Protein AF-0000000086676726 (afdb_homodimer)

Nearest PDB structures (foldseek):
  1sjy-assembly1_A-2  TM=7.421E-01  e=8.473E-11  Deinococcus radiodurans
  3dku-assembly8_H  TM=7.934E-01  e=2.318E-09  Escherichia coli APEC O1
  3fk9-assembly1_B  TM=7.247E-01  e=4.939E-08  Halalkalibacterium halodurans
  5cfj-assembly1_A  TM=7.459E-01  e=1.428E-07  Plasmodium falciparum 3D7
  1ktg-assembly2_B  TM=7.046E-01  e=8.139E-08  Caenorhabditis elegans

Secondary structure (DSSP, 8-state):
-------HHHHHHHS-EEEEEEEEEEE-TT-PEEEEEESS-SS--B-SEEEPPTT--HHHHHHHHHHHHHS------SEEEEEEEPPPTTS---EEEEEEEEEE--HHHHHHH----TTTEEEEEEE-HHHHHHHS-HHHHHHHHHHHHHHHHT--EEEETTB--TT--/-------HHHHHHHS-EEEEEEEEEEE-TT-PEEEEEESS-SS--B-SEEEPPTT--HHHHHHHHHHHHHS------SEEEEEEEPPPTTS---EEEEEEEEEE--HHHHHHH----TTTEEEEEEE-HHHHHHHS-HHHHHHHHHHHHHHHHT--EEEETTB--TT--

InterPro domains:
  IPR000086 NUDIX hydrolase domain [PF00293] (21-132)
  IPR000086 NUDIX hydrolase domain [PS51462] (17-149)
  IPR015797 NUDIX hydrolase-like domain superfamily [SSF55811] (16-151)
  IPR020084 NUDIX hydrolase, conserved site [PS00893] (50-71)

Foldseek 3Di:
DPPDPPDPVVVVVPDDDEWEKEEEWEAAPVGFTKWFAWPVDHQAIAGQIDTDDPPDDRQRRHQVSCCQAWVDGFDFDDWAEWEWEDADPVGHHIYIYTYTYRYYDHPVRSVVRTDGDVNTTPDMDGHDLVCRVRHHPPLRSLVVVSSSVCVVPVHHYYYYSSHHDPPPD/DPPDPPDPVVVVVPDDDEWEKEEEWEAAPVGFTKWFAWPVDHQAIAGQIDTDDPPDDRQRRHQVSCCQAWVDGFDFDDWAEWEWEDADPVGHHIYIYTYTYRYYDHPVRSVVRTDGDVNTTPDMDGHDLVCRVRHHPPLRSLQVVSSSVCVVPVHHYYYYSSHHDPPPD

Solvent-accessible surface area (backbone atoms only — not comparable to full-atom values): 17764 Å² total; per-residue (Å²): 128,76,87,71,76,58,56,66,71,59,44,60,68,68,46,48,57,29,35,46,29,12,19,36,48,34,23,26,92,88,65,23,35,44,32,30,29,43,53,89,43,92,75,46,43,38,60,50,45,45,68,37,57,78,76,52,50,55,69,57,33,22,36,49,33,37,32,63,49,32,50,40,89,60,71,54,56,59,62,17,29,39,33,35,34,65,51,43,95,87,66,46,59,28,34,38,36,38,32,22,34,51,45,78,49,42,70,68,52,43,72,72,55,52,41,62,42,66,87,54,30,73,48,71,46,71,40,45,81,90,47,33,76,78,37,30,55,71,48,54,36,36,38,54,51,42,30,54,50,14,66,74,71,61,32,52,37,63,26,55,55,36,32,60,65,85,72,60,119,130,78,88,72,75,58,55,67,71,59,44,61,68,67,47,47,56,28,36,45,29,10,18,37,48,34,24,27,92,88,66,23,37,43,32,31,30,42,53,90,42,90,74,47,44,40,60,51,45,45,70,39,56,79,76,52,50,55,70,56,32,21,34,50,33,36,30,64,49,34,52,41,90,61,69,50,55,59,62,17,29,39,34,36,35,64,50,43,95,87,66,47,58,28,33,39,36,38,32,23,35,52,46,80,49,42,70,69,52,44,72,74,52,52,42,61,43,65,87,53,29,74,48,72,47,71,41,46,81,90,46,32,76,78,37,28,54,72,48,53,37,37,40,51,50,41,30,54,51,13,68,75,71,62,32,53,36,62,26,56,54,36,32,61,69,81,72,62,116

Radius of gyration: 20.93 Å; Cα contacts (8 Å, |Δi|>4): 758; chains: 2; bounding box: 46×63×49 Å

Sequence (338 aa):
MSSGQLPPDQYYASLPKSINGAGVILHDPAGRVLLVKPAYRNDTWEIPGGALDNGEYPWDAACREAKEELGITLNPGRLLAVDWVPPQPDGRPALSNYVFDGGELSEEQARTQLLLPPAELTGWRFAAPDEWSQLLLPHMVRRVQACINALATGGTAYLHHGRPPTDLHMSSGQLPPDQYYASLPKSINGAGVILHDPAGRVLLVKPAYRNDTWEIPGGALDNGEYPWDAACREAKEELGITLNPGRLLAVDWVPPQPDGRPALSNYVFDGGELSEEQARTQLLLPPAELTGWRFAAPDEWSQLLLPHMVRRVQACINALATGGTAYLHHGRPPTDLH

Structure (mmCIF, N/CA/C/O backbone):
data_AF-0000000086676726-model_v1
#
loop_
_entity.id
_entity.type
_entity.pdbx_description
1 polymer 'NUDIX hydrolase'
#
loop_
_atom_site.group_PDB
_atom_site.id
_atom_site.type_symbol
_atom_site.label_atom_id
_atom_site.label_alt_id
_atom_site.label_comp_id
_atom_site.label_asym_id
_atom_site.label_entity_id
_atom_site.label_seq_id
_atom_site.pdbx_PDB_ins_code
_atom_site.Cartn_x
_atom_site.Cartn_y
_atom_site.Cartn_z
_atom_site.occupancy
_atom_site.B_iso_or_equiv
_atom_site.auth_seq_id
_atom_site.auth_comp_id
_atom_site.auth_asym_id
_atom_site.auth_atom_id
_atom_site.pdbx_PDB_model_num
ATOM 1 N N . MET A 1 1 ? -20.281 -31.906 -7.598 1 28.7 1 MET A N 1
ATOM 2 C CA . MET A 1 1 ? -20.797 -30.547 -7.422 1 28.7 1 MET A CA 1
ATOM 3 C C . MET A 1 1 ? -19.828 -29.516 -7.969 1 28.7 1 MET A C 1
ATOM 5 O O . MET A 1 1 ? -18.625 -29.594 -7.699 1 28.7 1 MET A O 1
ATOM 9 N N . SER A 1 2 ? -19.938 -29 -9.125 1 35.62 2 SER A N 1
ATOM 10 C CA . SER A 1 2 ? -19.094 -28.188 -9.992 1 35.62 2 SER A CA 1
ATOM 11 C C . SER A 1 2 ? -18.516 -27 -9.227 1 35.62 2 SER A C 1
ATOM 13 O O . SER A 1 2 ? -19.234 -26.297 -8.516 1 35.62 2 SER A O 1
ATOM 15 N N . SER A 1 3 ? -17.422 -26.969 -8.469 1 43.88 3 SER A N 1
ATOM 16 C CA . SER A 1 3 ? -16.828 -25.891 -7.672 1 43.88 3 SER A CA 1
ATOM 17 C C . SER A 1 3 ? -17.172 -24.516 -8.258 1 43.88 3 SER A C 1
ATOM 19 O O . SER A 1 3 ? -16.562 -24.094 -9.242 1 43.88 3 SER A O 1
ATOM 21 N N . GLY A 1 4 ? -18.406 -24.125 -8.453 1 51.88 4 GLY A N 1
ATOM 22 C CA . GLY A 1 4 ? -19.125 -23.078 -9.172 1 51.88 4 GLY A CA 1
ATOM 23 C C . GLY A 1 4 ? -18.531 -21.703 -8.953 1 51.88 4 GLY A C 1
ATOM 24 O O . GLY A 1 4 ? -18.594 -21.156 -7.848 1 51.88 4 GLY A O 1
ATOM 25 N N . GLN A 1 5 ? -17.484 -21.359 -9.766 1 65.88 5 GLN A N 1
ATOM 26 C CA . GLN A 1 5 ? -16.891 -20.016 -9.766 1 65.88 5 GLN A CA 1
ATOM 27 C C . GLN A 1 5 ? -17.969 -18.938 -9.812 1 65.88 5 GLN A C 1
ATOM 29 O O . GLN A 1 5 ? -18.891 -19 -10.641 1 65.88 5 GLN A O 1
ATOM 34 N N . LEU A 1 6 ? -18.172 -18.266 -8.734 1 75.62 6 LEU A N 1
ATOM 35 C CA . LEU A 1 6 ? -19.078 -17.125 -8.695 1 75.62 6 LEU A CA 1
ATOM 36 C C . LEU A 1 6 ? -18.828 -16.203 -9.891 1 75.62 6 LEU A C 1
ATOM 38 O O . LEU A 1 6 ? -17.688 -16.078 -10.359 1 75.62 6 LEU A O 1
ATOM 42 N N . PRO A 1 7 ? -20 -15.789 -10.414 1 80.06 7 PRO A N 1
ATOM 43 C CA . PRO A 1 7 ? -19.781 -14.688 -11.359 1 80.06 7 PRO A CA 1
ATOM 44 C C . PRO A 1 7 ? -18.875 -13.602 -10.789 1 80.06 7 PRO A C 1
ATOM 46 O O . PRO A 1 7 ? -18.844 -13.383 -9.578 1 80.06 7 PRO A O 1
ATOM 49 N N . PRO A 1 8 ? -18.094 -12.969 -11.625 1 78.06 8 PRO A N 1
ATOM 50 C CA . PRO A 1 8 ? -17.094 -12 -11.172 1 78.06 8 PRO A CA 1
ATOM 51 C C . PRO A 1 8 ? -17.672 -10.961 -10.211 1 78.06 8 PRO A C 1
ATOM 53 O O . PRO A 1 8 ? -17.047 -10.641 -9.195 1 78.06 8 PRO A O 1
ATOM 56 N N . ASP A 1 9 ? -18.797 -10.422 -10.516 1 79 9 ASP A N 1
ATOM 57 C CA . ASP A 1 9 ? -19.406 -9.398 -9.672 1 79 9 ASP A CA 1
ATOM 58 C C . ASP A 1 9 ? -19.688 -9.938 -8.273 1 79 9 ASP A C 1
ATOM 60 O O . ASP A 1 9 ? -19.453 -9.25 -7.273 1 79 9 ASP A O 1
ATOM 64 N N . GLN A 1 10 ? -20.188 -11.219 -8.188 1 82.38 10 GLN A N 1
ATOM 65 C CA . GLN A 1 10 ? -20.469 -11.836 -6.895 1 82.38 10 GLN A CA 1
ATOM 66 C C . GLN A 1 10 ? -19.172 -12.188 -6.164 1 82.38 10 GLN A C 1
ATOM 68 O O . GLN A 1 10 ? -19.109 -12.078 -4.938 1 82.38 10 GLN A O 1
ATOM 73 N N . TYR A 1 11 ? -18.25 -12.617 -6.922 1 85.31 11 TYR A N 1
ATOM 74 C CA . TYR A 1 11 ? -16.953 -12.945 -6.328 1 85.31 11 TYR A CA 1
ATOM 75 C C . TYR A 1 11 ? -16.344 -11.719 -5.668 1 85.31 11 TYR A C 1
ATOM 77 O O . TYR A 1 11 ? -16.031 -11.742 -4.477 1 85.31 11 TYR A O 1
ATOM 85 N N . TYR A 1 12 ? -16.266 -10.586 -6.367 1 86.31 12 TYR A N 1
ATOM 86 C CA . TYR A 1 12 ? -15.641 -9.375 -5.84 1 86.31 12 TYR A CA 1
ATOM 87 C C . TYR A 1 12 ? -16.453 -8.812 -4.676 1 86.31 12 TYR A C 1
ATOM 89 O O . TYR A 1 12 ? -15.883 -8.242 -3.74 1 86.31 12 TYR A O 1
ATOM 97 N N . ALA A 1 13 ? -17.734 -8.977 -4.734 1 84.88 13 ALA A N 1
ATOM 98 C CA . ALA A 1 13 ? -18.594 -8.516 -3.645 1 84.88 13 ALA A CA 1
ATOM 99 C C . ALA A 1 13 ? -18.312 -9.289 -2.359 1 84.88 13 ALA A C 1
ATOM 101 O O . ALA A 1 13 ? -18.484 -8.766 -1.259 1 84.88 13 ALA A O 1
ATOM 102 N N . SER A 1 14 ? -17.859 -10.508 -2.539 1 90.12 14 SER A N 1
ATOM 103 C CA . SER A 1 14 ? -17.656 -11.383 -1.389 1 90.12 14 SER A CA 1
ATOM 104 C C . SER A 1 14 ? -16.312 -11.141 -0.735 1 90.12 14 SER A C 1
ATOM 106 O O . SER A 1 14 ? -16.062 -11.594 0.385 1 90.12 14 SER A O 1
ATOM 108 N N . LEU A 1 15 ? -15.438 -10.477 -1.389 1 93.31 15 LEU A N 1
ATOM 109 C CA . LEU A 1 15 ? -14.078 -10.297 -0.894 1 93.31 15 LEU A CA 1
ATOM 110 C C . LEU A 1 15 ? -14.039 -9.242 0.212 1 93.31 15 LEU A C 1
ATOM 112 O O . LEU A 1 15 ? -14.758 -8.242 0.149 1 93.31 15 LEU A O 1
ATOM 116 N N . PRO A 1 16 ? -13.148 -9.5 1.181 1 93.62 16 PRO A N 1
ATOM 117 C CA . PRO A 1 16 ? -12.969 -8.461 2.199 1 93.62 16 PRO A CA 1
ATOM 118 C C . PRO A 1 16 ? -12.516 -7.125 1.61 1 93.62 16 PRO A C 1
ATOM 120 O O . PRO A 1 16 ? -11.758 -7.102 0.638 1 93.62 16 PRO A O 1
ATOM 123 N N . LYS A 1 17 ? -13.062 -6.082 2.258 1 94 17 LYS A N 1
ATOM 124 C CA . LYS A 1 17 ? -12.703 -4.742 1.809 1 94 17 LYS A CA 1
ATOM 125 C C . LYS A 1 17 ? -12.016 -3.953 2.92 1 94 17 LYS A C 1
ATOM 127 O O . LYS A 1 17 ? -12.188 -4.262 4.102 1 94 17 LYS A O 1
ATOM 132 N N . SER A 1 18 ? -11.219 -3.01 2.52 1 96.12 18 SER A N 1
ATOM 133 C CA . SER A 1 18 ? -10.531 -2.141 3.473 1 96.12 18 SER A CA 1
ATOM 134 C C . SER A 1 18 ? -10.766 -0.67 3.146 1 96.12 18 SER A C 1
ATOM 136 O O . SER A 1 18 ? -11.18 -0.334 2.035 1 96.12 18 SER A O 1
ATOM 138 N N . ILE A 1 19 ? -10.586 0.125 4.16 1 96.44 19 ILE A N 1
ATOM 139 C CA . ILE A 1 19 ? -10.555 1.573 3.988 1 96.44 19 ILE A CA 1
ATOM 140 C C . ILE A 1 19 ? -9.117 2.045 3.814 1 96.44 19 ILE A C 1
ATOM 142 O O . ILE A 1 19 ? -8.188 1.449 4.371 1 96.44 19 ILE A O 1
ATOM 146 N N . ASN A 1 20 ? -8.953 3.094 3.086 1 97.69 20 ASN A N 1
ATOM 147 C CA . ASN A 1 20 ? -7.605 3.58 2.83 1 97.69 20 ASN A CA 1
ATOM 148 C C . ASN A 1 20 ? -7.469 5.062 3.164 1 97.69 20 ASN A C 1
ATOM 150 O O . ASN A 1 20 ? -8.398 5.84 2.941 1 97.69 20 ASN A O 1
ATOM 154 N N . GLY A 1 21 ? -6.371 5.402 3.73 1 97.94 21 GLY A N 1
ATOM 155 C CA . GLY A 1 21 ? -5.965 6.781 3.953 1 97.94 21 GLY A CA 1
ATOM 156 C C . GLY A 1 21 ? -4.617 7.113 3.346 1 97.94 21 GLY A C 1
ATOM 157 O O . GLY A 1 21 ? -3.846 6.215 3.004 1 97.94 21 GLY A O 1
ATOM 158 N N . ALA A 1 22 ? -4.375 8.336 3.207 1 98.69 22 ALA A N 1
ATOM 159 C CA . ALA A 1 22 ? -3.098 8.812 2.684 1 98.69 22 ALA A CA 1
ATOM 160 C C . ALA A 1 22 ? -2.676 10.117 3.365 1 98.69 22 ALA A C 1
ATOM 162 O O . ALA A 1 22 ? -3.523 10.898 3.793 1 98.69 22 ALA A O 1
ATOM 163 N N . GLY A 1 23 ? -1.421 10.281 3.463 1 98.69 23 GLY A N 1
ATOM 164 C CA . GLY A 1 23 ? -0.855 11.484 4.055 1 98.69 23 GLY A CA 1
ATOM 165 C C . GLY A 1 23 ? 0.561 11.766 3.588 1 98.69 23 GLY A C 1
ATOM 166 O O . GLY A 1 23 ? 1.06 11.117 2.668 1 98.69 23 GLY A O 1
ATOM 167 N N . VAL A 1 24 ? 1.181 12.797 4.211 1 98.81 24 VAL A N 1
ATOM 168 C CA . VAL A 1 24 ? 2.521 13.219 3.816 1 98.81 24 VAL A CA 1
ATOM 169 C C . VAL A 1 24 ? 3.365 13.492 5.059 1 98.81 24 VAL A C 1
ATOM 171 O O . VAL A 1 24 ? 2.838 13.906 6.094 1 98.81 24 VAL A O 1
ATOM 174 N N . ILE A 1 25 ? 4.609 13.242 4.922 1 98.88 25 ILE A N 1
ATOM 175 C CA . ILE A 1 25 ? 5.598 13.75 5.863 1 98.88 25 ILE A CA 1
ATOM 176 C C . ILE A 1 25 ? 6.191 15.055 5.336 1 98.88 25 ILE A C 1
ATOM 178 O O . ILE A 1 25 ? 6.797 15.078 4.258 1 98.88 25 ILE A O 1
ATOM 182 N N . LEU A 1 26 ? 5.961 16.109 6.004 1 98.81 26 LEU A N 1
ATOM 183 C CA . LEU A 1 26 ? 6.699 17.359 5.828 1 98.81 26 LEU A CA 1
ATOM 184 C C . LEU A 1 26 ? 7.703 17.562 6.957 1 98.81 26 LEU A C 1
ATOM 186 O O . LEU A 1 26 ? 7.367 17.375 8.133 1 98.81 26 LEU A O 1
ATOM 190 N N . HIS A 1 27 ? 8.852 17.828 6.625 1 98.56 27 HIS A N 1
ATOM 191 C CA . HIS A 1 27 ? 9.867 18 7.652 1 98.56 27 HIS A CA 1
ATOM 192 C C . HIS A 1 27 ? 10.617 19.312 7.465 1 98.56 27 HIS A C 1
ATOM 194 O O . HIS A 1 27 ? 10.688 19.844 6.352 1 98.56 27 HIS A O 1
ATOM 200 N N . ASP A 1 28 ? 11.094 19.891 8.516 1 98.44 28 ASP A N 1
ATOM 201 C CA . ASP A 1 28 ? 11.906 21.094 8.391 1 98.44 28 ASP A CA 1
ATOM 202 C C . ASP A 1 28 ? 13.383 20.75 8.258 1 98.44 28 ASP A C 1
ATOM 204 O O . ASP A 1 28 ? 13.766 19.578 8.312 1 98.44 28 ASP A O 1
ATOM 208 N N . PRO A 1 29 ? 14.25 21.75 8.047 1 97.31 29 PRO A N 1
ATOM 209 C CA . PRO A 1 29 ? 15.672 21.469 7.816 1 97.31 29 PRO A CA 1
ATOM 210 C C . PRO A 1 29 ? 16.344 20.781 9.008 1 97.31 29 PRO A C 1
ATOM 212 O O . PRO A 1 29 ? 17.359 20.109 8.844 1 97.31 29 PRO A O 1
ATOM 215 N N . ALA A 1 30 ? 15.773 20.906 10.203 1 97.12 30 ALA A N 1
ATOM 216 C CA . ALA A 1 30 ? 16.328 20.281 11.398 1 97.12 30 ALA A CA 1
ATOM 217 C C . ALA A 1 30 ? 15.844 18.828 11.531 1 97.12 30 ALA A C 1
ATOM 219 O O . ALA A 1 30 ? 16.25 18.125 12.453 1 97.12 30 ALA A O 1
ATOM 220 N N . GLY A 1 31 ? 14.945 18.391 10.648 1 97 31 GLY A N 1
ATOM 221 C CA . GLY A 1 31 ? 14.453 17.031 10.664 1 97 31 GLY A CA 1
ATOM 222 C C . GLY A 1 31 ? 13.18 16.859 11.469 1 97 31 GLY A C 1
ATOM 223 O O . GLY A 1 31 ? 12.68 15.734 11.617 1 97 31 GLY A O 1
ATOM 224 N N . ARG A 1 32 ? 12.68 17.953 12.039 1 98.69 32 ARG A N 1
ATOM 225 C CA . ARG A 1 32 ? 11.422 17.859 12.766 1 98.69 32 ARG A CA 1
ATOM 226 C C . ARG A 1 32 ? 10.25 17.641 11.805 1 98.69 32 ARG A C 1
ATOM 228 O O . ARG A 1 32 ? 10.258 18.172 10.688 1 98.69 32 ARG A O 1
ATOM 235 N N . VAL A 1 33 ? 9.219 16.891 12.234 1 98.88 33 VAL A N 1
ATOM 236 C CA . VAL A 1 33 ? 8.094 16.516 11.391 1 98.88 33 VAL A CA 1
ATOM 237 C C . VAL A 1 33 ? 6.895 17.406 11.695 1 98.88 33 VAL A C 1
ATOM 239 O O . VAL A 1 33 ? 6.578 17.656 12.859 1 98.88 33 VAL A O 1
ATOM 242 N N . LEU A 1 34 ? 6.246 17.875 10.648 1 98.88 34 LEU A N 1
ATOM 243 C CA . LEU A 1 34 ? 5.043 18.688 10.82 1 98.88 34 LEU A CA 1
ATOM 244 C C . LEU A 1 34 ? 3.867 17.812 11.258 1 98.88 34 LEU A C 1
ATOM 246 O O . LEU A 1 34 ? 3.521 16.844 10.578 1 98.88 34 LEU A O 1
ATOM 250 N N . LEU A 1 35 ? 3.303 18.125 12.375 1 98.69 35 LEU A N 1
ATOM 251 C CA . LEU A 1 35 ? 2.088 17.5 12.883 1 98.69 35 LEU A CA 1
ATOM 252 C C . LEU A 1 35 ? 0.939 18.5 12.938 1 98.69 35 LEU A C 1
ATOM 254 O O . LEU A 1 35 ? 1.168 19.703 13.047 1 98.69 35 LEU A O 1
ATOM 258 N N . VAL A 1 36 ? -0.259 18 12.812 1 98.25 36 VAL A N 1
ATOM 259 C CA . VAL A 1 36 ? -1.461 18.828 12.898 1 98.25 36 VAL A CA 1
ATOM 260 C C . VAL A 1 36 ? -2.357 18.328 14.023 1 98.25 36 VAL A C 1
ATOM 262 O O . VAL A 1 36 ? -2.301 17.141 14.398 1 98.25 36 VAL A O 1
ATOM 265 N N . LYS A 1 37 ? -3.135 19.219 14.547 1 96.44 37 LYS A N 1
ATOM 266 C CA . LYS A 1 37 ? -4.035 18.906 15.648 1 96.44 37 LYS A 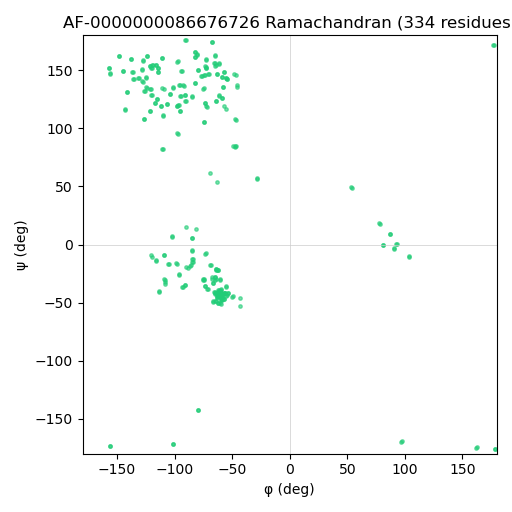CA 1
ATOM 267 C C . LYS A 1 37 ? -5.492 18.938 15.195 1 96.44 37 LYS A C 1
ATOM 269 O O . LYS A 1 37 ? -6.039 20 14.914 1 96.44 37 LYS A O 1
ATOM 274 N N . PRO A 1 38 ? -6.137 17.75 15.156 1 93.19 38 PRO A N 1
ATOM 275 C CA . PRO A 1 38 ? -7.547 17.734 14.758 1 93.19 38 PRO A CA 1
ATOM 276 C C . PRO A 1 38 ? -8.438 18.5 15.727 1 93.19 38 PRO A C 1
ATOM 278 O O . PRO A 1 38 ? -8.211 18.484 16.938 1 93.19 38 PRO A O 1
ATOM 281 N N . ALA A 1 39 ? -9.484 19.125 15.266 1 88.88 39 ALA A N 1
ATOM 282 C CA . ALA A 1 39 ? -10.414 19.922 16.078 1 88.88 39 ALA A CA 1
ATOM 283 C C . ALA A 1 39 ? -11.32 19.016 16.906 1 88.88 39 ALA A C 1
ATOM 285 O O . ALA A 1 39 ? -11.797 19.422 17.969 1 88.88 39 ALA A O 1
ATOM 286 N N . TYR A 1 40 ? -11.602 17.812 16.391 1 79.69 40 TYR A N 1
ATOM 287 C CA . TYR A 1 40 ? -12.57 16.938 17.031 1 79.69 40 TYR A CA 1
ATOM 288 C C . TYR A 1 40 ? -11.914 16.078 18.109 1 79.69 40 TYR A C 1
ATOM 290 O O . TYR A 1 40 ? -12.602 15.43 18.891 1 79.69 40 TYR A O 1
ATOM 298 N N . ARG A 1 41 ? -10.641 15.93 18.109 1 71.5 41 ARG A N 1
ATOM 299 C CA . ARG A 1 41 ? -9.898 15.164 19.094 1 71.5 41 ARG A CA 1
ATOM 300 C C . ARG A 1 41 ? -8.883 16.047 19.828 1 71.5 41 ARG A C 1
ATOM 302 O O . ARG A 1 41 ? -8.258 16.906 19.203 1 71.5 41 ARG A O 1
ATOM 309 N N . ASN A 1 42 ? -8.914 16 21.062 1 67.69 42 ASN A N 1
ATOM 310 C CA . ASN A 1 42 ? -8.031 16.922 21.781 1 67.69 42 ASN A CA 1
ATOM 311 C C . ASN A 1 42 ? -6.793 16.203 22.312 1 67.69 42 ASN A C 1
ATOM 313 O O . ASN A 1 42 ? -5.906 16.844 22.891 1 67.69 42 ASN A O 1
ATOM 317 N N . ASP A 1 43 ? -6.66 15 21.938 1 79.69 43 ASP A N 1
ATOM 318 C CA . ASP A 1 43 ? -5.625 14.32 22.719 1 79.69 43 ASP A CA 1
ATOM 319 C C . ASP A 1 43 ? -4.5 13.828 21.812 1 79.69 43 ASP A C 1
ATOM 321 O O . ASP A 1 43 ? -3.434 13.438 22.297 1 79.69 43 ASP A O 1
ATOM 325 N N . THR A 1 44 ? -4.762 13.891 20.5 1 90.25 44 THR A N 1
ATOM 326 C CA . THR A 1 44 ? -3.713 13.281 19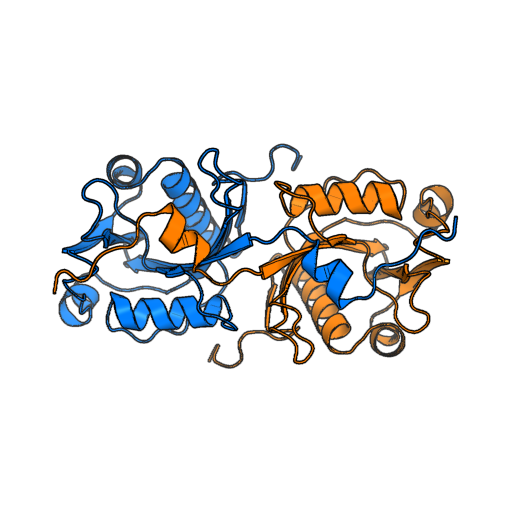.688 1 90.25 44 THR A CA 1
ATOM 327 C C . THR A 1 44 ? -3.479 14.094 18.406 1 90.25 44 THR A C 1
ATOM 329 O O . THR A 1 44 ? -4.426 14.586 17.797 1 90.25 44 THR A O 1
ATOM 332 N N . TRP A 1 45 ? -2.219 14.375 18.141 1 97.5 45 TRP A N 1
ATOM 333 C CA . TRP A 1 45 ? -1.787 14.969 16.875 1 97.5 45 TRP A CA 1
ATOM 334 C C . TRP A 1 45 ? -1.634 13.906 15.797 1 97.5 45 TRP A C 1
ATOM 336 O O . TRP A 1 45 ? -1.669 12.711 16.094 1 97.5 45 TRP A O 1
ATOM 346 N N . GLU A 1 46 ? -1.534 14.352 14.57 1 97.69 46 GLU A N 1
ATOM 347 C CA . GLU A 1 46 ? -1.381 13.461 13.43 1 97.69 46 GLU A CA 1
ATOM 348 C C . GLU A 1 46 ? -0.546 14.102 12.328 1 97.69 46 GLU A C 1
ATOM 350 O O . GLU A 1 46 ? -0.305 15.312 12.352 1 97.69 46 GLU A O 1
ATOM 355 N N . ILE A 1 47 ? -0.07 13.266 11.461 1 98.56 47 ILE A N 1
ATOM 356 C CA . ILE A 1 47 ? 0.472 13.852 10.234 1 98.56 47 ILE A CA 1
ATOM 357 C C . ILE A 1 47 ? -0.669 14.328 9.344 1 98.56 47 ILE A C 1
ATOM 359 O O . ILE A 1 47 ? -1.797 13.844 9.445 1 98.56 47 ILE A O 1
ATOM 363 N N . PRO A 1 48 ? -0.391 15.359 8.477 1 98.44 48 PRO A N 1
ATOM 364 C CA . PRO A 1 48 ? -1.436 15.75 7.531 1 98.44 48 PRO A CA 1
ATOM 365 C C . PRO A 1 48 ? -1.874 14.594 6.629 1 98.44 48 PRO A C 1
ATOM 367 O O . PRO A 1 48 ? -1.033 13.867 6.098 1 98.44 48 PRO A O 1
ATOM 370 N N . GLY A 1 49 ? -3.084 14.391 6.418 1 98.19 49 GLY A N 1
ATOM 371 C CA . GLY A 1 49 ? -3.641 13.328 5.598 1 98.19 49 GLY A CA 1
ATOM 372 C C . GLY A 1 49 ? -5.109 13.07 5.871 1 98.19 49 GLY A C 1
ATOM 373 O O . GLY A 1 49 ? -5.746 13.805 6.629 1 98.19 49 GLY A O 1
ATOM 374 N N . GLY A 1 50 ? -5.684 12.047 5.25 1 97.31 50 GLY A N 1
ATOM 375 C CA . GLY A 1 50 ? -7.09 11.719 5.422 1 97.31 50 GLY A CA 1
ATOM 376 C C . GLY A 1 50 ? -7.527 10.531 4.586 1 97.31 50 GLY A C 1
ATOM 377 O O . GLY A 1 50 ? -6.703 9.891 3.924 1 97.31 50 GLY A O 1
ATOM 378 N N . ALA A 1 51 ? -8.781 10.258 4.656 1 97.12 51 ALA A N 1
ATOM 379 C CA . ALA A 1 51 ? -9.367 9.133 3.93 1 97.12 51 ALA A CA 1
ATOM 380 C C . ALA A 1 51 ? -9.445 9.43 2.436 1 97.12 51 ALA A C 1
ATOM 382 O O . ALA A 1 51 ? -9.555 10.586 2.029 1 97.12 51 ALA A O 1
ATOM 383 N N . LEU A 1 52 ? -9.398 8.359 1.624 1 97.38 52 LEU A N 1
ATOM 384 C CA . LEU A 1 52 ? -9.547 8.516 0.181 1 97.38 52 LEU A CA 1
ATOM 385 C C . LEU A 1 52 ? -10.992 8.805 -0.193 1 97.38 52 LEU A C 1
ATOM 387 O O . LEU A 1 52 ? -11.914 8.25 0.41 1 97.38 52 LEU A O 1
ATOM 391 N N . ASP A 1 53 ? -11.195 9.617 -1.231 1 95.25 53 ASP A N 1
ATOM 392 C CA . ASP A 1 53 ? -12.492 9.719 -1.899 1 95.25 53 ASP A CA 1
ATOM 393 C C . ASP A 1 53 ? -12.688 8.562 -2.885 1 95.25 53 ASP A C 1
ATOM 395 O O . ASP A 1 53 ? -11.734 7.871 -3.236 1 95.25 53 ASP A O 1
ATOM 399 N N . ASN A 1 54 ? -13.883 8.367 -3.27 1 91 54 ASN A N 1
ATOM 400 C CA . ASN A 1 54 ? -14.172 7.289 -4.207 1 91 54 ASN A CA 1
ATOM 401 C C . ASN A 1 54 ? -13.398 7.453 -5.508 1 91 54 ASN A C 1
ATOM 403 O O . ASN A 1 54 ? -13.43 8.516 -6.125 1 91 54 ASN A O 1
ATOM 407 N N . GLY A 1 55 ? -12.672 6.422 -5.895 1 90.62 55 GLY A N 1
ATOM 408 C CA . GLY A 1 55 ? -11.961 6.406 -7.16 1 90.62 55 GLY A CA 1
ATOM 409 C C . GLY A 1 55 ? -10.633 7.141 -7.102 1 90.62 55 GLY A C 1
ATOM 410 O O . GLY A 1 55 ? -9.914 7.223 -8.102 1 90.62 55 GLY A O 1
ATOM 411 N N . GLU A 1 56 ? -10.344 7.648 -6.035 1 94.94 56 GLU A N 1
ATOM 412 C CA . GLU A 1 56 ? -9.125 8.422 -5.84 1 94.94 56 GLU A CA 1
ATOM 413 C C . GLU A 1 56 ? -7.93 7.508 -5.57 1 94.94 56 GLU A C 1
ATOM 415 O O . GLU A 1 56 ? -8.055 6.516 -4.848 1 94.94 56 GLU A O 1
ATOM 420 N N . TYR A 1 57 ? -6.781 7.848 -6.18 1 97.25 57 TYR A N 1
ATOM 421 C CA . TYR A 1 57 ? -5.539 7.184 -5.797 1 97.25 57 TYR A CA 1
ATOM 422 C C . TYR A 1 57 ? -4.973 7.777 -4.512 1 97.25 57 TYR A C 1
ATOM 424 O O . TYR A 1 57 ? -5.191 8.953 -4.219 1 97.25 57 TYR A O 1
ATOM 432 N N . PRO A 1 58 ? -4.254 6.961 -3.73 1 98.06 58 PRO A N 1
ATOM 433 C CA . PRO A 1 58 ? -3.678 7.477 -2.488 1 98.06 58 PRO A CA 1
ATOM 434 C C . PRO A 1 58 ? -2.83 8.727 -2.707 1 98.06 58 PRO A C 1
ATOM 436 O O . PRO A 1 58 ? -2.91 9.68 -1.924 1 98.06 58 PRO A O 1
ATOM 439 N N . TRP A 1 59 ? -2.062 8.758 -3.719 1 98.19 59 TRP A N 1
ATOM 440 C CA . TRP A 1 59 ? -1.214 9.906 -4.02 1 98.19 59 TRP A CA 1
ATOM 441 C C . TRP A 1 59 ? -2.053 11.156 -4.238 1 98.19 59 TRP A C 1
ATOM 443 O O . TRP A 1 59 ? -1.745 12.219 -3.693 1 98.19 59 TRP A O 1
ATOM 453 N N . ASP A 1 60 ? -3.133 11.031 -5.008 1 97.25 60 ASP A N 1
ATOM 454 C CA . ASP A 1 60 ? -4.047 12.148 -5.242 1 97.25 60 ASP A CA 1
ATOM 455 C C . ASP A 1 60 ? -4.695 12.609 -3.939 1 97.25 60 ASP A C 1
ATOM 457 O O . ASP A 1 60 ? -4.887 13.812 -3.729 1 97.25 60 ASP A O 1
ATOM 461 N N . ALA A 1 61 ? -5.062 11.648 -3.154 1 97.75 61 ALA A N 1
ATOM 462 C CA . ALA A 1 61 ? -5.656 11.984 -1.86 1 97.75 61 ALA A CA 1
ATOM 463 C C . ALA A 1 61 ? -4.68 12.773 -0.997 1 97.75 61 ALA A C 1
ATOM 465 O O . ALA A 1 61 ? -5.07 13.75 -0.343 1 97.75 61 ALA A O 1
ATOM 466 N N . ALA A 1 62 ? -3.41 12.344 -0.967 1 98.25 62 ALA A N 1
ATOM 467 C CA . ALA A 1 62 ? -2.396 13.07 -0.208 1 98.25 62 ALA A CA 1
ATOM 468 C C . ALA A 1 62 ? -2.289 14.516 -0.679 1 98.25 62 ALA A C 1
ATOM 470 O O . ALA A 1 62 ? -2.197 15.438 0.137 1 98.25 62 ALA A O 1
ATOM 471 N N . CYS A 1 63 ? -2.312 14.695 -1.998 1 97.81 63 CYS A N 1
ATOM 472 C CA . CYS A 1 63 ? -2.279 16.031 -2.574 1 97.81 63 CYS A CA 1
ATOM 473 C C . CYS A 1 63 ? -3.502 16.844 -2.152 1 97.81 63 CYS A C 1
ATOM 475 O O . CYS A 1 63 ? -3.373 17.984 -1.713 1 97.81 63 CYS A O 1
ATOM 477 N N . ARG A 1 64 ? -4.629 16.25 -2.33 1 97.88 64 ARG A N 1
ATOM 478 C CA . ARG A 1 64 ? -5.883 16.922 -2.002 1 97.88 64 ARG A CA 1
ATOM 479 C C . ARG A 1 64 ? -5.93 17.297 -0.525 1 97.88 64 ARG A C 1
ATOM 481 O O . ARG A 1 64 ? -6.27 18.438 -0.182 1 97.88 64 ARG A O 1
ATOM 488 N N . GLU A 1 65 ? -5.586 16.391 0.341 1 98 65 GLU A N 1
ATOM 489 C CA . GLU A 1 65 ? -5.621 16.625 1.781 1 98 65 GLU A CA 1
ATOM 490 C C . GLU A 1 65 ? -4.648 17.734 2.182 1 98 65 GLU A C 1
ATOM 492 O O . GLU A 1 65 ? -4.934 18.516 3.082 1 98 65 GLU A O 1
ATOM 497 N N . ALA A 1 66 ? -3.441 17.719 1.611 1 97.88 66 ALA A N 1
ATOM 498 C CA . ALA A 1 66 ? -2.492 18.797 1.888 1 97.88 66 ALA A CA 1
ATOM 499 C C . ALA A 1 66 ? -3.08 20.156 1.521 1 97.88 66 ALA A C 1
ATOM 501 O O . ALA A 1 66 ? -2.922 21.125 2.264 1 97.88 66 ALA A O 1
ATOM 502 N N . LYS A 1 67 ? -3.746 20.203 0.392 1 98.06 67 LYS A N 1
ATOM 503 C CA . LYS A 1 67 ? -4.383 21.438 -0.04 1 98.06 67 LYS A CA 1
ATOM 504 C C . LYS A 1 67 ? -5.523 21.828 0.896 1 98.06 67 LYS A C 1
ATOM 506 O O . LYS A 1 67 ? -5.621 22.984 1.32 1 98.06 67 LYS A O 1
ATOM 511 N N . GLU A 1 68 ? -6.379 20.922 1.201 1 97.75 68 GLU A N 1
ATOM 512 C CA . GLU A 1 68 ? -7.547 21.172 2.039 1 97.75 68 GLU A CA 1
ATOM 513 C C . GLU A 1 68 ? -7.137 21.531 3.463 1 97.75 68 GLU A C 1
ATOM 515 O O . GLU A 1 68 ? -7.711 22.438 4.07 1 97.75 68 GLU A O 1
ATOM 520 N N . GLU A 1 69 ? -6.133 20.828 3.992 1 97.69 69 GLU A N 1
ATOM 521 C CA . GLU A 1 69 ? -5.805 20.953 5.41 1 97.69 69 GLU A CA 1
ATOM 522 C C . GLU A 1 69 ? -4.766 22.047 5.641 1 97.69 69 GLU A C 1
ATOM 524 O O . GLU A 1 69 ? -4.766 22.703 6.684 1 97.69 69 GLU A O 1
ATOM 529 N N . LEU A 1 70 ? -3.822 22.219 4.711 1 98.19 70 LEU A N 1
ATOM 530 C CA . LEU A 1 70 ? -2.674 23.094 4.949 1 98.19 70 LEU A CA 1
ATOM 531 C C . LEU A 1 70 ? -2.674 24.266 3.979 1 98.19 70 LEU A C 1
ATOM 533 O O . LEU A 1 70 ? -1.889 25.203 4.137 1 98.19 70 LEU A O 1
ATOM 537 N N . GLY A 1 71 ? -3.486 24.203 2.918 1 98 71 GLY A N 1
ATOM 538 C CA . GLY A 1 71 ? -3.555 25.281 1.95 1 98 71 GLY A CA 1
ATOM 539 C C . GLY A 1 71 ? -2.385 25.297 0.983 1 98 71 GLY A C 1
ATOM 540 O O . GLY A 1 71 ? -2.082 26.312 0.377 1 98 71 GLY A O 1
ATOM 541 N N . ILE A 1 72 ? -1.697 24.188 0.871 1 96.94 72 ILE A N 1
ATOM 542 C CA . ILE A 1 72 ? -0.534 24.188 -0.009 1 96.94 72 ILE A CA 1
ATOM 543 C C . ILE A 1 72 ? -0.718 23.141 -1.104 1 96.94 72 ILE A C 1
ATOM 545 O O . ILE A 1 72 ? -1.404 22.141 -0.901 1 96.94 72 ILE A O 1
ATOM 549 N N . THR A 1 73 ? -0.094 23.406 -2.213 1 96.25 73 THR A N 1
ATOM 550 C CA . THR A 1 73 ? -0.027 22.469 -3.32 1 96.25 73 THR A CA 1
ATOM 551 C C . THR A 1 73 ? 1.294 21.703 -3.299 1 96.25 73 THR A C 1
ATOM 553 O O . THR A 1 73 ? 2.367 22.297 -3.352 1 96.25 73 THR A O 1
ATOM 556 N N . LEU A 1 74 ? 1.192 20.391 -3.176 1 93.94 74 LEU A N 1
ATOM 557 C CA . LEU A 1 74 ? 2.369 19.531 -3.133 1 93.94 74 LEU A CA 1
ATOM 558 C C . LEU A 1 74 ? 2.42 18.609 -4.352 1 93.94 74 LEU A C 1
ATOM 560 O O . LEU A 1 74 ? 1.389 18.328 -4.965 1 93.94 74 LEU A O 1
ATOM 564 N N . ASN A 1 75 ? 3.588 18.312 -4.738 1 94.5 75 ASN A N 1
ATOM 565 C CA . ASN A 1 75 ? 3.9 17.156 -5.555 1 94.5 75 ASN A CA 1
ATOM 566 C C . ASN A 1 75 ? 4.68 16.109 -4.766 1 94.5 75 ASN A C 1
ATOM 568 O O . ASN A 1 75 ? 5.91 16.062 -4.832 1 94.5 75 ASN A O 1
ATOM 572 N N . PRO A 1 76 ? 3.951 15.297 -3.994 1 96.69 76 PRO A N 1
ATOM 573 C CA . PRO A 1 76 ? 4.656 14.375 -3.104 1 96.69 76 PRO A CA 1
ATOM 574 C C . PRO A 1 76 ? 5.641 13.477 -3.848 1 96.69 76 PRO A C 1
ATOM 576 O O . PRO A 1 76 ? 5.383 13.078 -4.984 1 96.69 76 PRO A O 1
ATOM 579 N N . GLY A 1 77 ? 6.754 13.211 -3.225 1 96.38 77 GLY A N 1
ATOM 580 C CA . GLY A 1 77 ? 7.75 12.289 -3.748 1 96.38 77 GLY A CA 1
ATOM 581 C C . GLY A 1 77 ? 7.398 10.836 -3.506 1 96.38 77 GLY A C 1
ATOM 582 O O . GLY A 1 77 ? 6.238 10.438 -3.648 1 96.38 77 GLY A O 1
ATOM 583 N N . ARG A 1 78 ? 8.328 10.086 -3.234 1 95.88 78 ARG A N 1
ATOM 584 C CA . ARG A 1 78 ? 8.211 8.633 -3.145 1 95.88 78 ARG A CA 1
ATOM 585 C C . ARG A 1 78 ? 7.301 8.234 -1.986 1 95.88 78 ARG A C 1
ATOM 587 O O . ARG A 1 78 ? 7.133 8.992 -1.03 1 95.88 78 ARG A O 1
ATOM 594 N N . LEU A 1 79 ? 6.719 7.078 -2.055 1 98.44 79 LEU A N 1
ATOM 595 C CA . LEU A 1 79 ? 6.043 6.422 -0.941 1 98.44 79 LEU A CA 1
ATOM 596 C C . LEU A 1 79 ? 7.035 6.086 0.171 1 98.44 79 LEU A C 1
ATOM 598 O O . LEU A 1 79 ? 8.039 5.418 -0.068 1 98.44 79 LEU A O 1
ATOM 602 N N . LEU A 1 80 ? 6.773 6.57 1.354 1 98.69 80 LEU A N 1
ATOM 603 C CA . LEU A 1 80 ? 7.676 6.332 2.473 1 98.69 80 LEU A CA 1
ATOM 604 C C . LEU A 1 80 ? 7.246 5.102 3.268 1 98.69 80 LEU A C 1
ATOM 606 O O . LEU A 1 80 ? 8.094 4.348 3.756 1 98.69 80 LEU A O 1
ATOM 610 N N . ALA A 1 81 ? 5.949 4.926 3.381 1 98.81 81 ALA A N 1
ATOM 611 C CA . ALA A 1 81 ? 5.453 3.793 4.16 1 98.81 81 ALA A CA 1
ATOM 612 C C . ALA A 1 81 ? 4.039 3.408 3.723 1 98.81 81 ALA A C 1
ATOM 614 O O . ALA A 1 81 ? 3.264 4.262 3.285 1 98.81 81 ALA A O 1
ATOM 615 N N . VAL A 1 82 ? 3.736 2.211 3.793 1 98.88 82 VAL A N 1
ATOM 616 C CA . VAL A 1 82 ? 2.377 1.686 3.855 1 98.88 82 VAL A CA 1
ATOM 617 C C . VAL A 1 82 ? 2.166 0.95 5.176 1 98.88 82 VAL A C 1
ATOM 619 O O . VAL A 1 82 ? 2.916 0.027 5.508 1 98.88 82 VAL A O 1
ATOM 622 N N . ASP A 1 83 ? 1.207 1.374 5.941 1 98.62 83 ASP A N 1
ATOM 623 C CA . ASP A 1 83 ? 0.94 0.815 7.266 1 98.62 83 ASP A CA 1
ATOM 624 C C . ASP A 1 83 ? -0.483 0.269 7.352 1 98.62 83 ASP A C 1
ATOM 626 O O . ASP A 1 83 ? -1.452 1.02 7.215 1 98.62 83 ASP A O 1
ATOM 630 N N . TRP A 1 84 ? -0.583 -1.017 7.52 1 97.94 84 TRP A N 1
ATOM 631 C CA . TRP A 1 84 ? -1.873 -1.688 7.637 1 97.94 84 TRP A CA 1
ATOM 632 C C . TRP A 1 84 ? -2.311 -1.773 9.094 1 97.94 84 TRP A C 1
ATOM 634 O O . TRP A 1 84 ? -1.536 -2.193 9.961 1 97.94 84 TRP A O 1
ATOM 644 N N . VAL A 1 85 ? -3.479 -1.36 9.352 1 95.5 85 VAL A N 1
ATOM 645 C CA . VAL A 1 85 ? -4.129 -1.478 10.648 1 95.5 85 VAL A CA 1
ATOM 646 C C . VAL A 1 85 ? -5.215 -2.549 10.594 1 95.5 85 VAL A C 1
ATOM 648 O O . VAL A 1 85 ? -6.102 -2.496 9.734 1 95.5 85 VAL A O 1
ATOM 651 N N . PRO A 1 86 ? -5.121 -3.535 11.398 1 92.12 86 PRO A N 1
ATOM 652 C CA . PRO A 1 86 ? -6.105 -4.617 11.359 1 92.12 86 PRO A CA 1
ATOM 653 C C . PRO A 1 86 ? -7.508 -4.16 11.742 1 92.12 86 PRO A C 1
ATOM 655 O O . PRO A 1 86 ? -7.672 -3.07 12.305 1 92.12 86 PRO A O 1
ATOM 658 N N . PRO A 1 87 ? -8.492 -5.055 11.344 1 91.38 87 PRO A N 1
ATOM 659 C CA . PRO A 1 87 ? -9.844 -4.719 11.812 1 91.38 87 PRO A CA 1
ATOM 660 C C . PRO A 1 87 ? -9.914 -4.535 13.328 1 91.38 87 PRO A C 1
ATOM 662 O O . PRO A 1 87 ? -9.172 -5.191 14.07 1 91.38 87 PRO A O 1
ATOM 665 N N . GLN A 1 88 ? -10.695 -3.607 13.703 1 87.31 88 GLN A N 1
ATOM 666 C CA . GLN A 1 88 ? -10.836 -3.287 15.117 1 87.31 88 GLN A CA 1
ATOM 667 C C . GLN A 1 88 ? -12.07 -3.967 15.711 1 87.31 88 GLN A C 1
ATOM 669 O O . GLN A 1 88 ? -13.008 -4.297 14.992 1 87.31 88 GLN A O 1
ATOM 674 N N . PRO A 1 89 ? -12.07 -4.129 17.016 1 85.25 89 PRO A N 1
ATOM 675 C CA . PRO A 1 89 ? -13.18 -4.816 17.672 1 85.25 89 PRO A CA 1
ATOM 676 C C . PRO A 1 89 ? -14.508 -4.074 17.531 1 85.25 89 PRO A C 1
ATOM 678 O O . PRO A 1 89 ? -15.578 -4.691 17.609 1 85.25 89 PRO A O 1
ATOM 681 N N . ASP A 1 90 ? -14.438 -2.842 17.266 1 81.62 90 ASP A N 1
ATOM 682 C CA . ASP A 1 90 ? -15.664 -2.049 17.188 1 81.62 90 ASP A CA 1
ATOM 683 C C . ASP A 1 90 ? -16.297 -2.133 15.805 1 81.62 90 ASP A C 1
ATOM 685 O O . ASP A 1 90 ? -17.25 -1.418 15.508 1 81.62 90 ASP A O 1
ATOM 689 N N . GLY A 1 91 ? -15.734 -2.961 14.953 1 80.56 91 GLY A N 1
ATOM 690 C CA . GLY A 1 91 ? -16.344 -3.213 13.656 1 80.56 91 GLY A CA 1
ATOM 691 C C . GLY A 1 91 ? -15.648 -2.49 12.523 1 80.56 91 GLY A C 1
ATOM 692 O O . GLY A 1 91 ? -15.945 -2.732 11.352 1 80.56 91 GLY A O 1
ATOM 693 N N . ARG A 1 92 ? -14.766 -1.619 12.836 1 85.56 92 ARG A N 1
ATOM 694 C CA . ARG A 1 92 ? -14.008 -0.959 11.781 1 85.56 92 ARG A CA 1
ATOM 695 C C . ARG A 1 92 ? -13.195 -1.97 10.977 1 85.56 92 ARG A C 1
ATOM 697 O O . ARG A 1 92 ? -12.484 -2.797 11.547 1 85.56 92 ARG A O 1
ATOM 704 N N . PRO A 1 93 ? -13.398 -1.891 9.594 1 91 93 PRO A N 1
ATOM 705 C CA . PRO A 1 93 ? -12.578 -2.801 8.781 1 91 93 PRO A CA 1
ATOM 706 C C . PRO A 1 93 ? -11.094 -2.449 8.82 1 91 93 PRO A C 1
ATOM 708 O O . PRO A 1 93 ? -10.703 -1.465 9.453 1 91 93 PRO A O 1
ATOM 711 N N . ALA A 1 94 ? -10.297 -3.287 8.211 1 94.94 94 ALA A N 1
ATOM 712 C CA . ALA A 1 94 ? -8.875 -2.984 8.078 1 94.94 94 ALA A CA 1
ATOM 713 C C . ALA A 1 94 ? -8.664 -1.654 7.359 1 94.94 94 ALA A C 1
ATOM 715 O O . ALA A 1 94 ? -9.484 -1.244 6.539 1 94.94 94 ALA A O 1
ATOM 716 N N . LEU A 1 95 ? -7.594 -1.03 7.77 1 96.25 95 LEU A N 1
ATOM 717 C CA . LEU A 1 95 ? -7.215 0.248 7.176 1 96.25 95 LEU A CA 1
ATOM 718 C C . LEU A 1 95 ? -5.789 0.196 6.641 1 96.25 95 LEU A C 1
ATOM 720 O O . LEU A 1 95 ? -4.902 -0.378 7.277 1 96.25 95 LEU A O 1
ATOM 724 N N . SER A 1 96 ? -5.598 0.702 5.488 1 97.75 96 SER A N 1
ATOM 725 C CA . SER A 1 96 ? -4.234 0.939 5.023 1 97.75 96 SER A CA 1
ATOM 726 C C . SER A 1 96 ? -3.93 2.432 4.941 1 97.75 96 SER A C 1
ATOM 728 O O . SER A 1 96 ? -4.758 3.213 4.469 1 97.75 96 SER A O 1
ATOM 730 N N . ASN A 1 97 ? -2.771 2.814 5.441 1 98.5 97 ASN A N 1
ATOM 731 C CA . ASN A 1 97 ? -2.297 4.191 5.375 1 98.5 97 ASN A CA 1
ATOM 732 C C . ASN A 1 97 ? -1.091 4.324 4.449 1 98.5 97 ASN A C 1
ATOM 734 O O . ASN A 1 97 ? -0.059 3.691 4.676 1 98.5 97 ASN A O 1
ATOM 738 N N . TYR A 1 98 ? -1.21 5.094 3.424 1 98.88 98 TYR A N 1
ATOM 739 C CA . TYR A 1 98 ? -0.12 5.438 2.518 1 98.88 98 TYR A CA 1
ATOM 740 C C . TYR A 1 98 ? 0.501 6.777 2.895 1 98.88 98 TYR A C 1
ATOM 742 O O . TYR A 1 98 ? -0.182 7.805 2.908 1 98.88 98 TYR A O 1
ATOM 750 N N . VAL A 1 99 ? 1.768 6.785 3.211 1 98.94 99 VAL A N 1
ATOM 751 C CA . VAL A 1 99 ? 2.436 8.023 3.607 1 98.94 99 VAL A CA 1
ATOM 752 C C . VAL A 1 99 ? 3.506 8.383 2.58 1 98.94 99 VAL A C 1
ATOM 754 O O . VAL A 1 99 ? 4.41 7.59 2.312 1 98.94 99 VAL A O 1
ATOM 757 N N . PHE A 1 100 ? 3.439 9.57 2.037 1 98.81 100 PHE A N 1
ATOM 758 C CA . PHE A 1 100 ? 4.352 10 0.984 1 98.81 100 PHE A CA 1
ATOM 759 C C . PHE A 1 100 ? 5.301 11.086 1.495 1 98.81 100 PHE A C 1
ATOM 761 O O . PHE A 1 100 ? 5.035 11.711 2.523 1 98.81 100 PHE A O 1
ATOM 768 N N . ASP A 1 101 ? 6.379 11.25 0.783 1 98.62 101 ASP A N 1
ATOM 769 C CA . ASP A 1 101 ? 7.344 12.32 1.043 1 98.62 101 ASP A CA 1
ATOM 770 C C . ASP A 1 101 ? 6.805 13.672 0.578 1 98.62 101 ASP A C 1
ATOM 772 O O . ASP A 1 101 ? 6.766 13.945 -0.622 1 98.62 101 ASP A O 1
ATOM 776 N N . GLY A 1 102 ? 6.41 14.477 1.518 1 98.38 102 GLY A N 1
ATOM 777 C CA . GLY A 1 102 ? 5.879 15.797 1.204 1 98.38 102 GLY A CA 1
ATOM 778 C C . GLY A 1 102 ? 6.957 16.844 1.024 1 98.38 102 GLY A C 1
ATOM 779 O O . GLY A 1 102 ? 6.668 17.984 0.645 1 98.38 102 GLY A O 1
ATOM 780 N N . GLY A 1 103 ? 8.148 16.484 1.413 1 97.94 103 GLY A N 1
ATOM 781 C CA . GLY A 1 10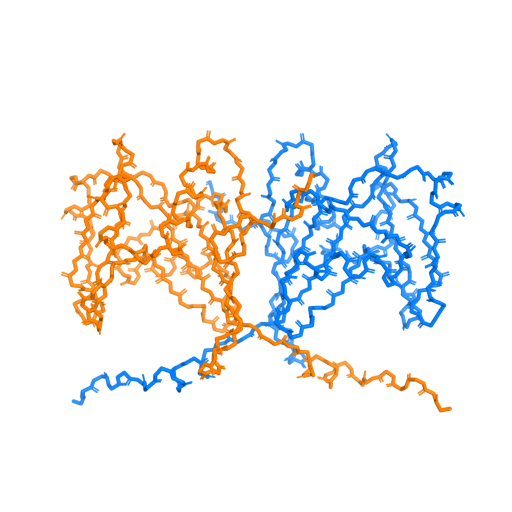3 ? 9.273 17.375 1.195 1 97.94 103 GLY A CA 1
ATOM 782 C C . GLY A 1 103 ? 9.609 18.219 2.41 1 97.94 103 GLY A C 1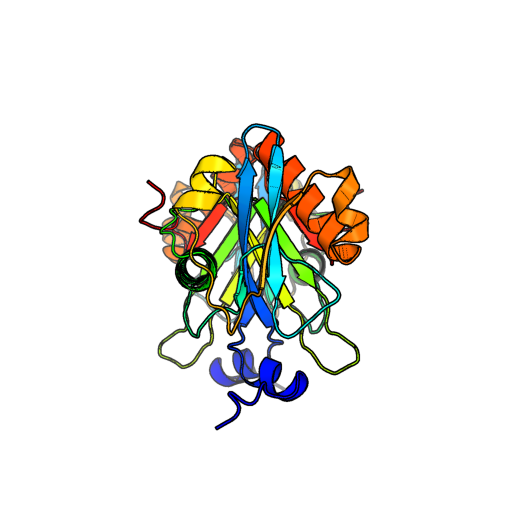
ATOM 783 O O . GLY A 1 103 ? 9.148 17.938 3.518 1 97.94 103 GLY A O 1
ATOM 784 N N . GLU A 1 104 ? 10.492 19.203 2.176 1 97.88 104 GLU A N 1
ATOM 785 C CA . GLU A 1 104 ? 11 20.094 3.227 1 97.88 104 GLU A CA 1
ATOM 786 C C . GLU A 1 104 ? 10.211 21.391 3.287 1 97.88 104 GLU A C 1
ATOM 788 O O . GLU A 1 104 ? 9.883 21.969 2.25 1 97.88 104 GLU A O 1
ATOM 793 N N . LEU A 1 105 ? 9.891 21.844 4.445 1 98.12 105 LEU A N 1
ATOM 794 C CA . LEU A 1 105 ? 9.188 23.078 4.758 1 98.12 105 LEU A CA 1
ATOM 795 C C . LEU A 1 105 ? 9.742 23.703 6.035 1 98.12 105 LEU A C 1
ATOM 797 O O . LEU A 1 105 ? 9.641 23.125 7.113 1 98.12 105 LEU A O 1
ATOM 801 N N . SER A 1 106 ? 10.328 24.906 5.91 1 98 106 SER A N 1
ATOM 802 C CA . SER A 1 106 ? 10.844 25.562 7.109 1 98 106 SER A CA 1
ATOM 803 C C . SER A 1 106 ? 9.711 26.094 7.977 1 98 106 SER A C 1
ATOM 805 O O . SER A 1 106 ? 8.594 26.297 7.496 1 98 106 SER A O 1
ATOM 807 N N . GLU A 1 107 ? 10.055 26.297 9.227 1 97.38 107 GLU A N 1
ATOM 808 C CA . GLU A 1 107 ? 9.055 26.875 10.125 1 97.38 107 GLU A CA 1
ATOM 809 C C . GLU A 1 107 ? 8.594 28.234 9.633 1 97.38 107 GLU A C 1
ATOM 811 O O . GLU A 1 107 ? 7.414 28.578 9.75 1 97.38 107 GLU A O 1
ATOM 816 N N . GLU A 1 108 ? 9.5 29.031 9.109 1 97.69 108 GLU A N 1
ATOM 817 C CA . GLU A 1 108 ? 9.172 30.344 8.562 1 97.69 108 GLU A CA 1
ATOM 818 C C . GLU A 1 108 ? 8.211 30.219 7.383 1 97.69 108 GLU A C 1
ATOM 820 O O . GLU A 1 108 ? 7.223 30.953 7.301 1 97.69 108 GLU A O 1
ATOM 825 N N . GLN A 1 109 ? 8.461 29.297 6.535 1 98.06 109 GLN A N 1
ATOM 826 C CA . GLN A 1 109 ? 7.57 29.047 5.41 1 98.06 109 GLN A CA 1
ATOM 827 C C . GLN A 1 109 ? 6.191 28.594 5.891 1 98.06 109 GLN A C 1
ATOM 829 O O . GLN A 1 109 ? 5.172 29.047 5.363 1 98.06 109 GLN A O 1
ATOM 834 N N . ALA A 1 110 ? 6.242 27.703 6.816 1 98.19 110 ALA A N 1
ATOM 835 C CA . ALA A 1 110 ? 4.973 27.203 7.352 1 98.19 110 ALA A CA 1
ATOM 836 C C 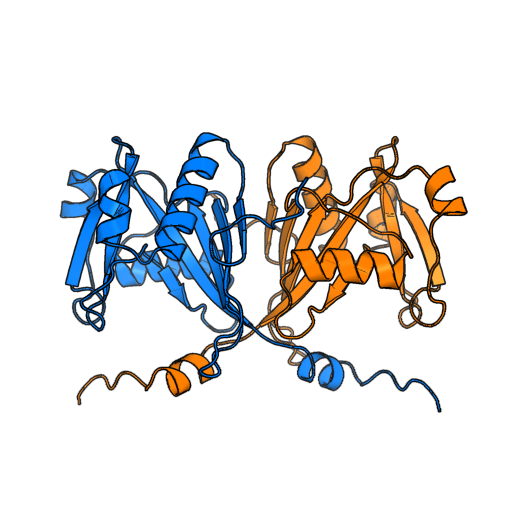. ALA A 1 110 ? 4.137 28.359 7.906 1 98.19 110 ALA A C 1
ATOM 838 O O . ALA A 1 110 ? 2.939 28.453 7.629 1 98.19 110 ALA A O 1
ATOM 839 N N . ARG A 1 111 ? 4.695 29.234 8.68 1 97.44 111 ARG A N 1
ATOM 840 C CA . ARG A 1 111 ? 3.998 30.344 9.312 1 97.44 111 ARG A CA 1
ATOM 841 C C . ARG A 1 111 ? 3.381 31.266 8.258 1 97.44 111 ARG A C 1
ATOM 843 O O . ARG A 1 111 ? 2.309 31.844 8.477 1 97.44 111 ARG A O 1
ATOM 850 N N . THR A 1 112 ? 3.986 31.328 7.141 1 97.12 112 THR A N 1
ATOM 851 C CA . THR A 1 112 ? 3.549 32.281 6.121 1 97.12 112 THR A CA 1
ATOM 852 C C . THR A 1 112 ? 2.617 31.609 5.117 1 97.12 112 THR A C 1
ATOM 854 O O . THR A 1 112 ? 1.757 32.25 4.527 1 97.12 112 THR A O 1
ATOM 857 N N . GLN A 1 113 ? 2.754 30.297 4.977 1 97 113 GLN A N 1
ATOM 858 C CA . GLN A 1 113 ? 2.098 29.641 3.846 1 97 113 GLN A CA 1
ATOM 859 C C . GLN A 1 113 ? 0.908 28.812 4.309 1 97 113 GLN A C 1
ATOM 861 O O . GLN A 1 113 ? -0.054 28.625 3.561 1 97 113 GLN A O 1
ATOM 866 N N . LEU A 1 114 ? 1.017 28.25 5.457 1 98 114 LEU A N 1
ATOM 867 C CA . LEU A 1 114 ? -0.009 27.281 5.852 1 98 114 LEU A CA 1
ATOM 868 C C . LEU A 1 114 ? -1.3 28 6.238 1 98 114 LEU A C 1
ATOM 870 O O . LEU A 1 114 ? -1.268 29 6.949 1 98 114 LEU A O 1
ATOM 874 N N . LEU A 1 115 ? -2.404 27.531 5.766 1 97 115 LEU A N 1
ATOM 875 C CA . LEU A 1 115 ? -3.76 27.969 6.082 1 97 115 LEU A CA 1
ATOM 876 C C . LEU A 1 115 ? -4.625 26.797 6.52 1 97 115 LEU A C 1
ATOM 878 O O . LEU A 1 115 ? -5.035 25.969 5.688 1 97 115 LEU A O 1
ATOM 882 N N . LEU A 1 116 ? -4.91 26.766 7.754 1 96.25 116 LEU A N 1
ATOM 883 C CA . LEU A 1 116 ? -5.668 25.641 8.305 1 96.25 116 LEU A CA 1
ATOM 884 C C . LEU A 1 116 ? -7.16 25.953 8.305 1 96.25 116 LEU A C 1
ATOM 886 O O . LEU A 1 116 ? -7.574 27.047 8.688 1 96.25 116 LEU A O 1
ATOM 890 N N . PRO A 1 117 ? -7.957 25.062 7.945 1 94.81 117 PRO A N 1
ATOM 891 C CA . PRO A 1 117 ? -9.398 25.203 8.188 1 94.81 117 PRO A CA 1
ATOM 892 C C . PRO A 1 117 ? -9.766 25.031 9.656 1 94.81 117 PRO A C 1
ATOM 894 O O . PRO A 1 117 ? -9.633 23.922 10.203 1 94.81 117 PRO A O 1
ATOM 897 N N . PRO A 1 118 ? -10.305 25.953 10.258 1 90.12 118 PRO A N 1
ATOM 898 C CA . PRO A 1 118 ? -10.508 25.906 11.711 1 90.12 118 PRO A CA 1
ATOM 899 C C . PRO A 1 118 ? -11.477 24.797 12.125 1 90.12 118 PRO A C 1
ATOM 901 O O . PRO A 1 118 ? -11.398 24.297 13.25 1 90.12 118 PRO A O 1
ATOM 904 N N . ALA A 1 119 ? -12.398 24.484 11.273 1 89.88 119 ALA A N 1
ATOM 905 C CA . ALA A 1 119 ? -13.383 23.438 11.602 1 89.88 119 ALA A CA 1
ATOM 906 C C . ALA A 1 119 ? -12.727 22.062 11.664 1 89.88 119 ALA A C 1
ATOM 908 O O . ALA A 1 119 ? -13.258 21.141 12.281 1 89.88 119 ALA A O 1
ATOM 909 N N . GLU A 1 120 ? -11.516 21.953 11.07 1 91.06 120 GLU A N 1
ATOM 910 C CA . GLU A 1 120 ? -10.891 20.641 10.945 1 91.06 120 GLU A CA 1
ATOM 911 C C . GLU A 1 120 ? -9.633 20.562 11.805 1 91.06 120 GLU A C 1
ATOM 913 O O . GLU A 1 120 ? -9.367 19.531 12.422 1 91.06 120 GLU A O 1
ATOM 918 N N . LEU A 1 121 ? -8.891 21.672 11.773 1 95.56 121 LEU A N 1
ATOM 919 C CA . LEU A 1 121 ? -7.605 21.672 12.469 1 95.56 121 LEU A CA 1
ATOM 920 C C . LEU A 1 121 ? -7.477 22.922 13.344 1 95.56 121 LEU A C 1
ATOM 922 O O . LEU A 1 121 ? -7.887 24.016 12.953 1 95.56 121 LEU A O 1
ATOM 926 N N . THR A 1 122 ? -6.832 22.688 14.516 1 94.56 122 THR A N 1
ATOM 927 C CA . THR A 1 122 ? -6.719 23.797 15.461 1 94.56 122 THR A CA 1
ATOM 928 C C . THR A 1 122 ? -5.277 24.297 15.531 1 94.56 122 THR A C 1
ATOM 930 O O . THR A 1 122 ? -5.004 25.328 16.156 1 94.56 122 THR A O 1
ATOM 933 N N . GLY A 1 123 ? -4.336 23.562 14.891 1 95.75 123 GLY A N 1
ATOM 934 C CA . GLY A 1 123 ? -2.953 24.016 14.914 1 95.75 123 GLY A CA 1
ATOM 935 C C . GLY A 1 123 ? -2.006 23.062 14.211 1 95.75 123 GLY A C 1
ATOM 936 O O . GLY A 1 123 ? -2.424 22 13.719 1 95.75 123 GLY A O 1
ATOM 937 N N . TRP A 1 124 ? -0.827 23.547 14.094 1 97.81 124 TRP A N 1
ATOM 938 C CA . TRP A 1 124 ? 0.286 22.734 13.609 1 97.81 124 TRP A CA 1
ATOM 939 C C . TRP A 1 124 ? 1.547 23 14.422 1 97.81 124 TRP A C 1
ATOM 941 O O . TRP A 1 124 ? 1.652 24.031 15.102 1 97.81 124 TRP A O 1
ATOM 951 N N . ARG A 1 125 ? 2.439 22.047 14.352 1 98.12 125 ARG A N 1
ATOM 952 C CA . ARG A 1 125 ? 3.77 22.234 14.914 1 98.12 125 ARG A CA 1
ATOM 953 C C . ARG A 1 125 ? 4.777 21.297 14.266 1 98.12 125 ARG A C 1
ATOM 955 O O . ARG A 1 125 ? 4.414 20.219 13.781 1 98.12 125 ARG A O 1
ATOM 962 N N . PHE A 1 126 ? 5.938 21.719 14.258 1 98.75 126 PHE A N 1
ATOM 963 C CA . PHE A 1 126 ? 7.043 20.812 13.984 1 9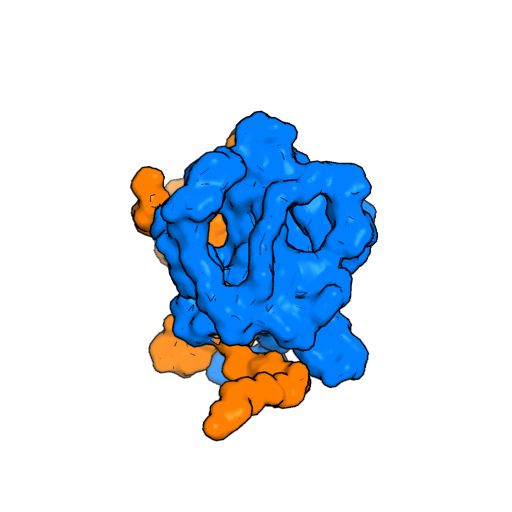8.75 126 PHE A CA 1
ATOM 964 C C . PHE A 1 126 ? 7.477 20.094 15.266 1 98.75 126 PHE A C 1
ATOM 966 O O . PHE A 1 126 ? 7.734 20.734 16.281 1 98.75 126 PHE A O 1
ATOM 973 N N . ALA A 1 127 ? 7.551 18.797 15.227 1 98.75 127 ALA A N 1
ATOM 974 C CA . ALA A 1 127 ? 7.887 18 16.406 1 98.75 127 ALA A CA 1
ATOM 975 C C . ALA A 1 127 ? 9.133 17.156 16.172 1 98.75 127 ALA A C 1
ATOM 977 O O . ALA A 1 127 ? 9.258 16.5 15.133 1 98.75 127 ALA A O 1
ATOM 978 N N . ALA A 1 128 ? 10.023 17.172 17.125 1 98.56 128 ALA A N 1
ATOM 979 C CA . ALA A 1 128 ? 11.219 16.328 17.109 1 98.56 128 ALA A CA 1
ATOM 980 C C . ALA A 1 128 ? 10.898 14.93 17.609 1 98.56 128 ALA A C 1
ATOM 982 O O . ALA A 1 128 ? 9.875 14.711 18.25 1 98.56 128 ALA A O 1
ATOM 983 N N . PRO A 1 129 ? 11.797 13.992 17.281 1 98 129 PRO A N 1
ATOM 984 C CA . PRO A 1 129 ? 11.516 12.602 17.625 1 98 129 PRO A CA 1
ATOM 985 C C . PRO A 1 129 ? 11.234 12.422 19.125 1 98 129 PRO A C 1
ATOM 987 O O . PRO A 1 129 ? 10.383 11.617 19.5 1 98 129 PRO A O 1
ATOM 990 N N . ASP A 1 130 ? 11.875 13.109 19.953 1 98.06 130 ASP A N 1
ATOM 991 C CA . ASP A 1 130 ? 11.711 12.93 21.391 1 98.06 130 ASP A CA 1
ATOM 992 C C . ASP A 1 130 ? 10.367 13.484 21.875 1 98.06 130 ASP A C 1
ATOM 994 O O . ASP A 1 130 ? 9.961 13.242 23.016 1 98.06 130 ASP A O 1
ATOM 998 N N . GLU A 1 131 ? 9.648 14.148 21.016 1 98.44 131 GLU A N 1
ATOM 999 C CA . GLU A 1 131 ? 8.352 14.711 21.375 1 98.44 131 GLU A CA 1
ATOM 1000 C C . GLU A 1 131 ? 7.215 13.797 20.906 1 98.44 131 GLU A C 1
ATOM 1002 O O . GLU A 1 131 ? 6.07 13.953 21.328 1 98.44 131 GLU A O 1
ATOM 1007 N N . TRP A 1 132 ? 7.488 12.891 20.031 1 98.31 132 TRP A N 1
ATOM 1008 C CA . TRP A 1 132 ? 6.441 12.156 19.344 1 98.31 132 TRP A CA 1
ATOM 1009 C C . TRP A 1 132 ? 5.609 11.336 20.328 1 98.31 132 TRP A C 1
ATOM 1011 O O . TRP A 1 132 ? 4.383 11.266 20.203 1 98.31 132 TRP A O 1
ATOM 1021 N N . SER A 1 133 ? 6.219 10.719 21.281 1 97.5 133 SER A N 1
ATOM 1022 C CA . SER A 1 133 ? 5.52 9.828 22.203 1 97.5 133 SER A CA 1
ATOM 1023 C C . SER A 1 133 ? 4.496 10.586 23.031 1 97.5 133 SER A C 1
ATOM 1025 O O . SER A 1 133 ? 3.549 9.992 23.562 1 97.5 133 SER A O 1
ATOM 1027 N N . GLN A 1 134 ? 4.645 11.898 23.172 1 97.12 134 GLN A N 1
ATOM 1028 C CA . GLN A 1 134 ? 3.705 12.719 23.906 1 97.12 134 GLN A CA 1
ATOM 1029 C C . GLN A 1 134 ? 2.58 13.227 23.016 1 97.12 134 GLN A C 1
ATOM 1031 O O . GLN A 1 134 ? 1.526 13.641 23.5 1 97.12 134 GLN A O 1
ATOM 1036 N N . LEU A 1 135 ? 2.822 13.211 21.766 1 97.56 135 LEU A N 1
ATO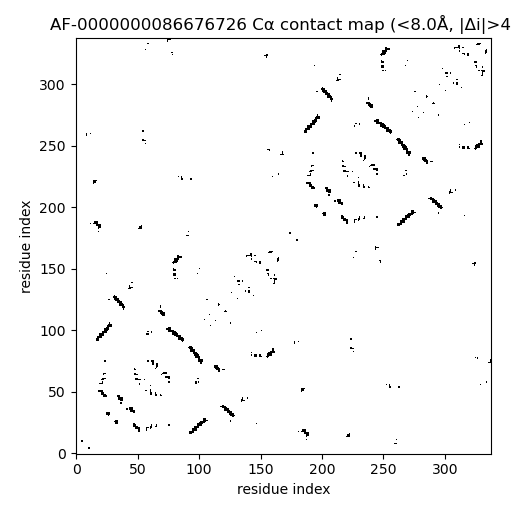M 1037 C CA . LEU A 1 135 ? 1.911 13.891 20.844 1 97.56 135 LEU A CA 1
ATOM 1038 C C . LEU A 1 135 ? 1.107 12.875 20.031 1 97.56 135 LEU A C 1
ATOM 1040 O O . LEU A 1 135 ? -0.003 13.172 19.578 1 97.56 135 LEU A O 1
ATOM 1044 N N . LEU A 1 136 ? 1.681 11.727 19.781 1 97.69 136 LEU A N 1
ATOM 1045 C CA . LEU A 1 136 ? 1.102 10.719 18.891 1 97.69 136 LEU A CA 1
ATOM 1046 C C . LEU A 1 136 ? 0.773 9.445 19.672 1 97.69 136 LEU A C 1
ATOM 1048 O O . LEU A 1 136 ? 1.388 9.156 20.703 1 97.69 136 LEU A O 1
ATOM 1052 N N . LEU A 1 137 ? -0.208 8.648 19.172 1 95.56 137 LEU A N 1
ATOM 1053 C CA . LEU A 1 137 ? -0.408 7.293 19.672 1 95.56 137 LEU A CA 1
ATOM 1054 C C . LEU A 1 137 ? 0.798 6.414 19.359 1 95.56 137 LEU A C 1
ATOM 1056 O O . LEU A 1 137 ? 1.494 6.641 18.375 1 95.56 137 LEU A O 1
ATOM 1060 N N . PRO A 1 138 ? 1.016 5.402 20.141 1 96.56 138 PRO A N 1
ATOM 1061 C CA . PRO A 1 138 ? 2.229 4.594 19.984 1 96.56 138 PRO A CA 1
ATOM 1062 C C . PRO A 1 138 ? 2.408 4.051 18.578 1 96.56 138 PRO A C 1
ATOM 1064 O O . PRO A 1 138 ? 3.516 4.09 18.031 1 96.56 138 PRO A O 1
ATOM 1067 N N . HIS A 1 139 ? 1.35 3.545 17.953 1 96 139 HIS A N 1
ATOM 1068 C CA . HIS A 1 139 ? 1.489 2.984 16.609 1 96 139 HIS A CA 1
ATOM 1069 C C . HIS A 1 139 ? 1.806 4.07 15.586 1 96 139 HIS A C 1
ATOM 1071 O O . HIS A 1 139 ? 2.461 3.809 14.578 1 96 139 HIS A O 1
ATOM 1077 N N . MET A 1 140 ? 1.347 5.277 15.828 1 97.75 140 MET A N 1
ATOM 1078 C CA . MET A 1 140 ? 1.643 6.398 14.938 1 97.75 140 MET A CA 1
ATOM 1079 C C . MET A 1 140 ? 3.094 6.844 15.094 1 97.75 140 MET A C 1
ATOM 1081 O O . MET A 1 140 ? 3.727 7.25 14.117 1 97.75 140 MET A O 1
ATOM 1085 N N . VAL A 1 141 ? 3.57 6.754 16.344 1 98.5 141 VAL A N 1
ATOM 1086 C CA . VAL A 1 141 ? 4.984 7.031 16.562 1 98.5 141 VAL A CA 1
ATOM 1087 C C . VAL A 1 141 ? 5.84 6.086 15.727 1 98.5 141 VAL A C 1
ATOM 1089 O O . VAL A 1 141 ? 6.754 6.52 15.023 1 98.5 141 VAL A O 1
ATOM 1092 N N . ARG A 1 142 ? 5.504 4.805 15.781 1 98.56 142 ARG A N 1
ATOM 1093 C CA . ARG A 1 142 ? 6.258 3.809 15.031 1 98.56 142 ARG A CA 1
ATOM 1094 C C . ARG A 1 142 ? 6.172 4.074 13.531 1 98.56 142 ARG A C 1
ATOM 1096 O O . ARG A 1 142 ? 7.16 3.93 12.812 1 98.56 142 ARG A O 1
ATOM 1103 N N . ARG A 1 143 ? 5.02 4.477 13.086 1 98.62 143 ARG A N 1
ATOM 1104 C CA . ARG A 1 143 ? 4.84 4.777 11.672 1 98.62 143 ARG A CA 1
ATOM 1105 C C . ARG A 1 143 ? 5.695 5.965 11.25 1 98.62 143 ARG A C 1
ATOM 1107 O O . ARG A 1 143 ? 6.367 5.922 10.219 1 98.62 143 ARG A O 1
ATOM 1114 N N . VAL A 1 144 ? 5.645 7.066 12.008 1 98.81 144 VAL A N 1
ATOM 1115 C CA . VAL A 1 144 ? 6.426 8.258 11.688 1 98.81 144 VAL A CA 1
ATOM 1116 C C . VAL A 1 144 ? 7.914 7.922 11.711 1 98.81 144 VAL A C 1
ATOM 1118 O O . VAL A 1 144 ? 8.672 8.344 10.836 1 98.81 144 VAL A O 1
ATOM 1121 N N . GLN A 1 145 ? 8.312 7.156 12.703 1 98.69 145 GLN A N 1
ATOM 1122 C CA . GLN A 1 145 ? 9.703 6.73 12.773 1 98.69 145 GLN A CA 1
ATOM 1123 C C . GLN A 1 145 ? 10.109 5.953 11.523 1 98.69 145 GLN A C 1
ATOM 1125 O O . GLN A 1 145 ? 11.195 6.16 10.984 1 98.69 145 GLN A O 1
ATOM 1130 N N . ALA A 1 146 ? 9.273 5.07 11.117 1 98.62 146 ALA A N 1
ATOM 1131 C CA . ALA A 1 146 ? 9.539 4.293 9.914 1 98.62 146 ALA A CA 1
ATOM 1132 C C . ALA A 1 146 ? 9.664 5.199 8.695 1 98.62 146 ALA A C 1
ATOM 1134 O O . ALA A 1 146 ? 10.508 4.969 7.82 1 98.62 146 ALA A O 1
ATOM 1135 N N . CYS A 1 147 ? 8.836 6.199 8.594 1 98.81 147 CYS A N 1
ATOM 1136 C CA . CYS A 1 147 ? 8.883 7.145 7.488 1 98.81 147 CYS A CA 1
ATOM 1137 C C . CYS A 1 147 ? 10.203 7.91 7.48 1 98.81 147 CYS A C 1
ATOM 1139 O O . CYS A 1 147 ? 10.812 8.094 6.43 1 98.81 147 CYS A O 1
ATOM 1141 N N . ILE A 1 148 ? 10.609 8.344 8.641 1 98.44 148 ILE A N 1
ATOM 1142 C CA . ILE A 1 148 ? 11.859 9.094 8.742 1 98.44 148 ILE A CA 1
ATOM 1143 C C . ILE A 1 148 ? 13.031 8.203 8.359 1 98.44 148 ILE A C 1
ATOM 1145 O O . ILE A 1 148 ? 13.961 8.641 7.672 1 98.44 148 ILE A O 1
ATOM 1149 N N . ASN A 1 149 ? 13.023 6.957 8.82 1 97.81 149 ASN A N 1
ATOM 1150 C CA . ASN A 1 149 ? 14.055 6.012 8.398 1 97.81 149 ASN A CA 1
ATOM 1151 C C . ASN A 1 149 ? 14.055 5.816 6.887 1 97.81 149 ASN A C 1
ATOM 1153 O O . ASN A 1 149 ? 15.117 5.742 6.27 1 97.81 149 ASN A O 1
ATOM 1157 N N . ALA A 1 150 ? 12.898 5.707 6.328 1 97.75 150 ALA A N 1
ATOM 1158 C CA . ALA A 1 150 ? 12.773 5.555 4.879 1 97.75 150 ALA A CA 1
ATOM 1159 C C . ALA A 1 150 ? 13.344 6.77 4.148 1 97.75 150 ALA A C 1
ATOM 1161 O O . ALA A 1 150 ? 13.984 6.629 3.104 1 97.75 150 ALA A O 1
ATOM 1162 N N . LEU A 1 151 ? 13.07 7.941 4.672 1 96.81 151 LEU A N 1
ATOM 1163 C CA . LEU A 1 151 ? 13.633 9.156 4.098 1 96.81 151 LEU A CA 1
ATOM 1164 C C . LEU A 1 151 ? 15.156 9.078 4.051 1 96.81 151 LEU A C 1
ATOM 1166 O O . LEU A 1 151 ? 15.773 9.43 3.039 1 96.81 151 LEU A O 1
ATOM 1170 N N . ALA A 1 152 ? 15.703 8.578 5.078 1 95.5 152 ALA A N 1
ATOM 1171 C CA . ALA A 1 152 ? 17.156 8.547 5.223 1 95.5 152 ALA A CA 1
ATOM 1172 C C . ALA A 1 152 ? 17.766 7.461 4.34 1 95.5 152 ALA A C 1
ATOM 1174 O O . ALA A 1 152 ? 18.875 7.629 3.82 1 95.5 152 ALA A O 1
ATOM 1175 N N . THR A 1 153 ? 17.094 6.355 4.062 1 94.5 153 THR A N 1
ATOM 1176 C CA . THR A 1 153 ? 17.703 5.195 3.422 1 94.5 153 THR A CA 1
ATOM 1177 C C . THR A 1 153 ? 17.281 5.105 1.956 1 94.5 153 THR A C 1
ATOM 1179 O O . THR A 1 153 ? 17.891 4.363 1.178 1 94.5 153 THR A O 1
ATOM 1182 N N . GLY A 1 154 ? 16.25 5.793 1.616 1 93.75 154 GLY A N 1
ATOM 1183 C CA . GLY A 1 154 ? 15.766 5.738 0.244 1 93.75 154 GLY A CA 1
ATOM 1184 C C . GLY A 1 154 ? 14.789 4.605 -0.001 1 93.75 154 GLY A C 1
ATOM 1185 O O . GLY A 1 154 ? 14.367 4.379 -1.138 1 93.75 154 GLY A O 1
ATOM 1186 N N . GLY A 1 155 ? 14.336 3.914 1.015 1 94.94 155 GLY A N 1
ATOM 1187 C CA . GLY A 1 155 ? 13.422 2.795 0.875 1 94.94 155 GLY A CA 1
ATOM 1188 C C . GLY A 1 155 ? 11.984 3.156 1.202 1 94.94 155 GLY A C 1
ATOM 1189 O O . GLY A 1 155 ? 11.625 4.332 1.207 1 94.94 155 GLY A O 1
ATOM 1190 N N . THR A 1 156 ? 11.117 2.209 1.263 1 98.31 156 THR A N 1
ATOM 1191 C CA . THR A 1 156 ? 9.727 2.268 1.7 1 98.31 156 THR A CA 1
ATOM 1192 C C . THR A 1 156 ? 9.461 1.236 2.793 1 98.31 156 THR A C 1
ATOM 1194 O O . THR A 1 156 ? 9.852 0.074 2.668 1 98.31 156 THR A O 1
ATOM 1197 N N . ALA A 1 157 ? 8.828 1.674 3.83 1 98.25 157 ALA A N 1
ATOM 1198 C CA . ALA A 1 157 ? 8.492 0.759 4.918 1 98.25 157 ALA A CA 1
ATOM 1199 C C . ALA A 1 157 ? 7.121 0.128 4.707 1 98.25 157 ALA A C 1
ATOM 1201 O O . ALA A 1 157 ? 6.137 0.833 4.469 1 98.25 157 ALA A O 1
ATOM 1202 N N . TYR A 1 158 ? 7.07 -1.167 4.691 1 98.69 158 TYR A N 1
ATOM 1203 C CA . TYR A 1 158 ? 5.82 -1.909 4.816 1 98.69 158 TYR A CA 1
ATOM 1204 C C . TYR A 1 158 ? 5.57 -2.32 6.262 1 98.69 158 TYR A C 1
ATOM 1206 O O . TYR A 1 158 ? 6.391 -3.012 6.867 1 98.69 158 TYR A O 1
ATOM 1214 N N . LEU A 1 159 ? 4.336 -1.986 6.812 1 98.5 159 LEU A N 1
ATOM 1215 C CA . LEU A 1 159 ? 4.164 -2.115 8.258 1 98.5 159 LEU A CA 1
ATOM 1216 C C . LEU A 1 159 ? 2.834 -2.785 8.594 1 98.5 159 LEU A C 1
ATOM 1218 O O . LEU A 1 159 ? 1.836 -2.568 7.898 1 98.5 159 LEU A O 1
ATOM 1222 N N . HIS A 1 160 ? 2.861 -3.619 9.633 1 97.31 160 HIS A N 1
ATOM 1223 C CA . HIS A 1 160 ? 1.701 -4.117 10.359 1 97.31 160 HIS A CA 1
ATOM 1224 C C . HIS A 1 160 ? 1.456 -3.305 11.633 1 97.31 160 HIS A C 1
ATOM 1226 O O . HIS A 1 160 ? 2.082 -3.553 12.664 1 97.31 160 HIS A O 1
ATOM 1232 N N . HIS A 1 161 ? 0.582 -2.354 11.484 1 96.5 161 HIS A N 1
ATOM 1233 C CA . HIS A 1 161 ? 0.241 -1.512 12.625 1 96.5 161 HIS A CA 1
ATOM 1234 C C . HIS A 1 161 ? 1.491 -0.915 13.266 1 96.5 161 HIS A C 1
ATOM 1236 O O . HIS A 1 161 ? 1.691 -1.027 14.477 1 96.5 161 HIS A O 1
ATOM 1242 N N . GLY A 1 162 ? 2.303 -0.36 12.43 1 97.5 162 GLY A N 1
ATOM 1243 C CA . GLY A 1 162 ? 3.486 0.376 12.844 1 97.5 162 GLY A CA 1
ATOM 1244 C C . GLY A 1 162 ? 4.723 -0.496 12.953 1 97.5 162 GLY A C 1
ATOM 1245 O O . GLY A 1 162 ? 5.82 0.004 13.203 1 97.5 162 GLY A O 1
ATOM 1246 N N . ARG A 1 163 ? 4.613 -1.801 12.742 1 97.06 163 ARG A N 1
ATOM 1247 C CA . ARG A 1 163 ? 5.75 -2.705 12.883 1 97.06 163 ARG A CA 1
ATOM 1248 C C . ARG A 1 163 ? 5.973 -3.516 11.609 1 97.06 163 ARG A C 1
ATOM 1250 O O . ARG A 1 163 ? 5.016 -3.857 10.914 1 97.06 163 ARG A O 1
ATOM 1257 N N . PRO A 1 164 ? 7.289 -3.752 11.312 1 95.88 164 PRO A N 1
ATOM 1258 C CA . PRO A 1 164 ? 7.516 -4.668 10.188 1 95.88 164 PRO A CA 1
ATOM 1259 C C . PRO A 1 164 ? 6.941 -6.062 10.445 1 95.88 164 PRO A C 1
ATOM 1261 O O . PRO A 1 164 ? 6.68 -6.426 11.594 1 95.88 164 PRO A O 1
ATOM 1264 N N . PRO A 1 165 ? 6.664 -6.746 9.398 1 92.44 165 PRO A N 1
ATOM 1265 C CA . PRO A 1 165 ? 6.215 -8.125 9.617 1 92.44 165 PRO A CA 1
ATOM 1266 C C . PRO A 1 165 ? 7.219 -8.953 10.414 1 92.44 165 PRO A C 1
ATOM 1268 O O . PRO A 1 165 ? 8.43 -8.742 10.297 1 92.44 165 PRO A O 1
ATOM 1271 N N . THR A 1 166 ? 6.84 -9.547 11.727 1 72.12 166 THR A N 1
ATOM 1272 C CA . THR A 1 166 ? 7.691 -10.289 12.648 1 72.12 166 THR A CA 1
ATOM 1273 C C . THR A 1 166 ? 8.562 -11.289 11.898 1 72.12 166 THR A C 1
ATOM 1275 O O . THR A 1 166 ? 9.711 -11.531 12.281 1 72.12 166 THR A O 1
ATOM 1278 N N . ASP A 1 167 ? 8.234 -12.125 10.969 1 55.28 167 ASP A N 1
ATOM 1279 C CA . ASP A 1 167 ? 9.016 -13.227 10.414 1 55.28 167 ASP A CA 1
ATOM 1280 C C . ASP A 1 167 ? 9.852 -12.766 9.227 1 55.28 167 ASP A C 1
ATOM 1282 O O . ASP A 1 167 ? 10.281 -13.578 8.406 1 55.28 167 ASP A O 1
ATOM 1286 N N . LEU A 1 168 ? 9.977 -11.477 9.117 1 46.41 168 LEU A N 1
ATOM 1287 C CA . LEU A 1 168 ? 10.961 -11.086 8.117 1 46.41 168 LEU A CA 1
ATOM 1288 C C . LEU A 1 168 ? 12.375 -11.43 8.578 1 46.41 168 LEU A C 1
ATOM 1290 O O . LEU A 1 168 ? 12.898 -10.812 9.508 1 46.41 168 LEU A O 1
ATOM 1294 N N . HIS A 1 169 ? 12.75 -12.641 8.82 1 36.44 169 HIS A N 1
ATOM 1295 C CA . HIS A 1 169 ? 14.125 -13.055 9.078 1 36.44 169 HIS A CA 1
ATOM 1296 C C . HIS A 1 169 ? 15.047 -12.633 7.934 1 36.44 169 HIS A C 1
ATOM 1298 O O . HIS A 1 169 ? 14.633 -12.609 6.773 1 36.44 169 HIS A O 1
ATOM 1304 N N . MET B 1 1 ? -26.422 25.047 12.188 1 28.22 1 MET B N 1
ATOM 1305 C CA . MET B 1 1 ? -26.562 23.609 11.992 1 28.22 1 MET B CA 1
ATOM 1306 C C . MET B 1 1 ? -25.25 22.891 12.266 1 28.22 1 MET B C 1
ATOM 1308 O O . MET B 1 1 ? -24.188 23.312 11.781 1 28.22 1 MET B O 1
ATOM 1312 N N . SER B 1 2 ? -24.969 22.375 13.398 1 35.44 2 SER B N 1
ATOM 1313 C CA . SER B 1 2 ? -23.781 21.812 14.031 1 35.44 2 SER B CA 1
ATOM 1314 C C . SER B 1 2 ? -23.062 20.844 13.109 1 35.44 2 SER B C 1
ATOM 1316 O O . SER B 1 2 ? -23.703 19.984 12.492 1 35.44 2 SER B O 1
ATOM 1318 N N . SER B 1 3 ? -22.156 21.109 12.148 1 43.38 3 SER B N 1
ATOM 1319 C CA . SER B 1 3 ? -21.484 20.25 11.188 1 43.38 3 SER B CA 1
ATOM 1320 C C . SER B 1 3 ? -21.328 18.828 11.719 1 43.38 3 SER B C 1
ATOM 1322 O O . SER B 1 3 ? -20.453 18.562 12.547 1 43.38 3 SER B O 1
ATOM 1324 N N . GLY B 1 4 ? -22.391 18.094 12.102 1 51.44 4 GLY B N 1
ATOM 1325 C CA . GLY B 1 4 ? -22.656 16.891 12.867 1 51.44 4 GLY B CA 1
ATOM 1326 C C . GLY B 1 4 ? -21.766 15.719 12.484 1 51.44 4 GLY B C 1
ATOM 1327 O O . GLY B 1 4 ? -21.922 15.156 11.391 1 51.44 4 GLY B O 1
ATOM 1328 N N . GLN B 1 5 ? -20.531 15.68 13.07 1 66.06 5 GLN B N 1
ATOM 1329 C CA . GLN B 1 5 ? -19.609 14.562 12.898 1 66.06 5 GLN B CA 1
ATOM 1330 C C . GLN B 1 5 ? -20.312 13.227 13.117 1 66.06 5 GLN B C 1
ATOM 1332 O O . GLN B 1 5 ? -21.031 13.047 14.102 1 66.06 5 GLN B O 1
ATOM 1337 N N . LEU B 1 6 ? -20.516 12.516 12.055 1 75.81 6 LEU B N 1
ATOM 1338 C CA . LEU B 1 6 ? -21.062 11.164 12.148 1 75.81 6 LEU B CA 1
ATOM 1339 C C . LEU B 1 6 ? -20.344 10.375 13.242 1 75.81 6 LEU B C 1
ATOM 1341 O O . LEU B 1 6 ? -19.156 10.578 13.484 1 75.81 6 LEU B O 1
ATOM 1345 N N . PRO B 1 7 ? -21.234 9.688 13.992 1 80.38 7 PRO B N 1
ATOM 1346 C CA . PRO B 1 7 ? -20.562 8.711 14.844 1 80.38 7 PRO B CA 1
ATOM 1347 C C . PRO B 1 7 ? -19.516 7.898 14.094 1 80.38 7 PRO B C 1
ATOM 1349 O O . PRO B 1 7 ? -19.656 7.66 12.891 1 80.38 7 PRO B O 1
ATOM 1352 N N . PRO B 1 8 ? -18.453 7.531 14.75 1 78.25 8 PRO B N 1
ATOM 1353 C CA . PRO B 1 8 ? -17.328 6.863 14.086 1 78.25 8 PRO B CA 1
ATOM 1354 C C . PRO B 1 8 ? -17.766 5.684 13.219 1 78.25 8 PRO B C 1
ATOM 1356 O O . PRO B 1 8 ? -17.281 5.508 12.109 1 78.25 8 PRO B O 1
ATOM 1359 N N . ASP B 1 9 ? -18.641 4.875 13.727 1 79.19 9 ASP B N 1
ATOM 1360 C CA . ASP B 1 9 ? -19.078 3.703 12.977 1 79.19 9 ASP B CA 1
ATOM 1361 C C . ASP B 1 9 ? -19.75 4.109 11.672 1 79.19 9 ASP B C 1
ATOM 1363 O O . ASP B 1 9 ? -19.531 3.477 10.633 1 79.19 9 ASP B O 1
ATOM 1367 N N . GLN B 1 10 ? -20.609 5.184 11.711 1 82.62 10 GLN B N 1
ATOM 1368 C CA . GLN B 1 10 ? -21.281 5.664 10.508 1 82.62 10 GLN B CA 1
ATOM 1369 C C . GLN B 1 10 ? -20.297 6.336 9.562 1 82.62 10 GLN B C 1
ATOM 1371 O O . GLN B 1 10 ? -20.422 6.215 8.344 1 82.62 10 GLN B O 1
ATOM 1376 N N . TYR B 1 11 ? -19.406 7.031 10.141 1 85.44 11 TYR B N 1
ATOM 1377 C CA . TYR B 1 11 ? -18.375 7.68 9.328 1 85.44 11 TYR B CA 1
ATOM 1378 C C . TYR B 1 11 ? -17.578 6.656 8.531 1 85.44 11 TYR B C 1
ATOM 1380 O O . TYR B 1 11 ? -17.516 6.734 7.305 1 85.44 11 TYR B O 1
ATOM 1388 N N . TYR B 1 12 ? -17.062 5.605 9.172 1 86.5 12 TYR B N 1
ATOM 1389 C CA . TYR B 1 12 ? -16.234 4.598 8.508 1 86.5 12 TYR B CA 1
ATOM 1390 C C . TYR B 1 12 ? -17.062 3.803 7.5 1 86.5 12 TYR B C 1
ATOM 1392 O O . TYR B 1 12 ? -16.547 3.385 6.461 1 86.5 12 TYR B O 1
ATOM 1400 N N . ALA B 1 13 ? -18.297 3.607 7.805 1 85.12 13 ALA B N 1
ATOM 1401 C CA . ALA B 1 13 ? -19.188 2.895 6.883 1 85.12 13 ALA B CA 1
ATOM 1402 C C . ALA B 1 13 ? -19.375 3.682 5.594 1 85.12 13 ALA B C 1
ATOM 1404 O O . ALA B 1 13 ? -19.609 3.098 4.531 1 85.12 13 ALA B O 1
ATOM 1405 N N . SER B 1 14 ? -19.25 4.984 5.723 1 90.38 14 SER B N 1
ATOM 1406 C CA . SER B 1 14 ? -19.531 5.848 4.578 1 90.38 14 SER B CA 1
ATOM 1407 C C . SER B 1 14 ? -18.312 5.977 3.674 1 90.38 14 SER B C 1
ATOM 1409 O O . SER B 1 14 ? -18.422 6.449 2.539 1 90.38 14 SER B O 1
ATOM 1411 N N . LEU B 1 15 ? -17.172 5.602 4.125 1 93.44 15 LEU B N 1
ATOM 1412 C CA . LEU B 1 15 ? -15.93 5.781 3.375 1 93.44 15 LEU B CA 1
ATOM 1413 C C . LEU B 1 15 ? -15.82 4.754 2.254 1 93.44 15 LEU B C 1
ATOM 1415 O O . LEU B 1 15 ? -16.219 3.598 2.426 1 93.44 15 LEU B O 1
ATOM 1419 N N . PRO B 1 16 ? -15.227 5.227 1.142 1 93.75 16 PRO B N 1
ATOM 1420 C CA . PRO B 1 16 ? -14.961 4.254 0.079 1 93.75 16 PRO B CA 1
ATOM 1421 C C . PRO B 1 16 ? -14.062 3.107 0.539 1 93.75 16 PRO B C 1
ATOM 1423 O O . PRO B 1 16 ? -13.156 3.318 1.347 1 93.75 16 PRO B O 1
ATOM 1426 N N . LYS B 1 17 ? -14.414 1.929 -0.037 1 94 17 LYS B N 1
ATOM 1427 C CA . LYS B 1 17 ? -13.625 0.748 0.299 1 94 17 LYS B CA 1
ATOM 1428 C C . LYS B 1 17 ? -12.969 0.152 -0.944 1 94 17 LYS B C 1
ATOM 1430 O O . LYS B 1 17 ? -13.438 0.376 -2.064 1 94 17 LYS B O 1
ATOM 1435 N N . SER B 1 18 ? -11.883 -0.524 -0.716 1 96.12 18 SER B N 1
ATOM 1436 C CA . SER B 1 18 ? -11.18 -1.195 -1.803 1 96.12 18 SER B CA 1
ATOM 1437 C C . SER B 1 18 ? -10.93 -2.664 -1.479 1 96.12 18 SER B C 1
ATOM 1439 O O . SER B 1 18 ? -11.031 -3.074 -0.32 1 96.12 18 SER B O 1
ATOM 1441 N N . ILE B 1 19 ? -10.727 -3.406 -2.523 1 96.44 19 ILE B N 1
ATOM 1442 C CA . ILE B 1 19 ? -10.273 -4.785 -2.395 1 96.44 19 ILE B CA 1
ATOM 1443 C C . ILE B 1 19 ? -8.75 -4.84 -2.508 1 96.44 19 ILE B C 1
ATOM 1445 O O . ILE B 1 19 ? -8.148 -4.023 -3.207 1 96.44 19 ILE B O 1
ATOM 1449 N N . ASN B 1 20 ? -8.18 -5.785 -1.848 1 97.69 20 ASN B N 1
ATOM 1450 C CA . ASN B 1 20 ? -6.723 -5.875 -1.859 1 97.69 20 ASN B CA 1
ATOM 1451 C C . ASN B 1 20 ? -6.25 -7.27 -2.26 1 97.69 20 ASN B C 1
ATOM 1453 O O . ASN B 1 20 ? -6.867 -8.273 -1.887 1 97.69 20 ASN B O 1
ATOM 1457 N N . GLY B 1 21 ? -5.227 -7.301 -3.033 1 98 21 GLY B N 1
ATOM 1458 C CA . GLY B 1 21 ? -4.508 -8.523 -3.371 1 98 21 GLY B CA 1
ATOM 1459 C C . GLY B 1 21 ? -3.029 -8.453 -3.035 1 98 21 GLY B C 1
ATOM 1460 O O . GLY B 1 21 ? -2.484 -7.367 -2.82 1 98 21 GLY B O 1
ATOM 1461 N N . ALA B 1 22 ? -2.436 -9.562 -2.979 1 98.69 22 ALA B N 1
ATOM 1462 C CA . ALA B 1 22 ? -1.001 -9.656 -2.717 1 98.69 22 ALA B CA 1
ATOM 1463 C C . ALA B 1 22 ? -0.375 -10.812 -3.5 1 98.69 22 ALA B C 1
ATOM 1465 O O . ALA B 1 22 ? -1.039 -11.805 -3.783 1 98.69 22 ALA B O 1
ATOM 1466 N N . GLY B 1 23 ? 0.833 -10.617 -3.836 1 98.69 23 GLY B N 1
ATOM 1467 C CA . GLY B 1 23 ? 1.587 -11.641 -4.551 1 98.69 23 GLY B CA 1
ATOM 1468 C C . GLY B 1 23 ? 3.088 -11.508 -4.367 1 98.69 23 GLY B C 1
ATOM 1469 O O . GLY B 1 23 ? 3.551 -10.719 -3.543 1 98.69 23 GLY B O 1
ATOM 1470 N N . VAL B 1 24 ? 3.834 -12.352 -5.121 1 98.81 24 VAL B N 1
ATOM 1471 C CA . VAL B 1 24 ? 5.289 -12.375 -4.996 1 98.81 24 VAL B CA 1
ATOM 1472 C C . VAL B 1 24 ? 5.926 -12.438 -6.383 1 98.81 24 VAL B C 1
ATOM 1474 O O . VAL B 1 24 ? 5.348 -13.008 -7.312 1 98.81 24 VAL B O 1
ATOM 1477 N N . ILE B 1 25 ? 7.055 -11.852 -6.477 1 98.88 25 ILE B N 1
ATOM 1478 C CA . ILE B 1 25 ? 7.949 -12.094 -7.602 1 98.88 25 ILE B CA 1
ATOM 1479 C C . ILE B 1 25 ? 8.969 -13.172 -7.23 1 98.88 25 ILE B C 1
ATOM 1481 O O . ILE B 1 25 ? 9.742 -13 -6.285 1 98.88 25 ILE B O 1
ATOM 1485 N N . LEU B 1 26 ? 8.914 -14.258 -7.875 1 98.81 26 LEU B N 1
ATOM 1486 C CA . LEU B 1 26 ? 9.984 -15.25 -7.875 1 98.81 26 LEU B CA 1
ATOM 1487 C C . LEU B 1 26 ? 10.773 -15.195 -9.18 1 98.81 26 LEU B C 1
ATOM 1489 O O . LEU B 1 26 ? 10.188 -15.141 -10.266 1 98.81 26 LEU B O 1
ATOM 1493 N N . HIS B 1 27 ? 11.992 -15.133 -9.078 1 98.56 27 HIS B N 1
ATOM 1494 C CA . HIS B 1 27 ? 12.812 -15.055 -10.281 1 98.56 27 HIS B CA 1
ATOM 1495 C C . HIS B 1 27 ? 13.914 -16.109 -10.273 1 98.56 27 HIS B C 1
ATOM 1497 O O . HIS B 1 27 ? 14.336 -16.562 -9.203 1 98.56 27 HIS B O 1
ATOM 1503 N N . ASP B 1 28 ? 14.336 -16.547 -11.406 1 98.44 28 ASP B N 1
ATOM 1504 C CA . ASP B 1 28 ? 15.453 -17.484 -11.469 1 98.44 28 ASP B CA 1
ATOM 1505 C C . ASP B 1 28 ? 16.781 -16.734 -11.602 1 98.44 28 ASP B C 1
ATOM 1507 O O . ASP B 1 28 ? 16.812 -15.508 -11.703 1 98.44 28 ASP B O 1
ATOM 1511 N N . PRO B 1 29 ? 17.906 -17.438 -11.586 1 97.31 29 PRO B N 1
ATOM 1512 C CA . PRO B 1 29 ? 19.219 -16.781 -11.617 1 97.31 29 PRO B CA 1
ATOM 1513 C C . PRO B 1 29 ? 19.438 -15.969 -12.898 1 97.31 29 PRO B C 1
ATOM 1515 O O . PRO B 1 29 ? 20.25 -15.039 -12.914 1 97.31 29 PRO B O 1
ATOM 1518 N N . ALA B 1 30 ? 18.703 -16.281 -13.977 1 97.06 30 ALA B N 1
ATOM 1519 C CA . ALA B 1 30 ? 18.828 -15.555 -15.242 1 97.06 30 ALA B CA 1
ATOM 1520 C C . ALA B 1 30 ? 17.953 -14.305 -15.242 1 97.06 30 ALA B C 1
ATOM 1522 O O . ALA B 1 30 ? 17.969 -13.539 -16.203 1 97.06 30 ALA B O 1
ATOM 1523 N N . GLY B 1 31 ? 17.156 -14.102 -14.195 1 97 31 GLY B N 1
ATOM 1524 C CA . GLY B 1 31 ? 16.312 -12.922 -14.078 1 97 31 GLY B CA 1
ATOM 1525 C C . GLY B 1 31 ? 14.914 -13.125 -14.625 1 97 31 GLY B C 1
ATOM 1526 O O . GLY B 1 31 ? 14.109 -12.195 -14.656 1 97 31 GLY B O 1
ATOM 1527 N N . ARG B 1 32 ? 14.633 -14.336 -15.117 1 98.69 32 ARG B N 1
ATOM 1528 C CA . ARG B 1 32 ? 13.281 -14.609 -15.586 1 98.69 32 ARG B CA 1
ATOM 1529 C C . ARG B 1 32 ? 12.305 -14.703 -14.422 1 98.69 32 ARG B C 1
ATOM 1531 O O . ARG B 1 32 ? 12.664 -15.172 -13.336 1 98.69 32 ARG B O 1
ATOM 1538 N N . VAL B 1 33 ? 11.047 -14.281 -14.625 1 98.88 33 VAL B N 1
ATOM 1539 C CA . VAL B 1 33 ? 10.039 -14.203 -13.578 1 98.88 33 VAL B CA 1
ATOM 1540 C C . VAL B 1 33 ? 9.094 -15.398 -13.672 1 98.88 33 VAL B C 1
ATOM 1542 O O . VAL B 1 33 ? 8.648 -15.758 -14.766 1 98.88 33 VAL B O 1
ATOM 1545 N N . LEU B 1 34 ? 8.805 -16 -12.539 1 98.88 34 LEU B N 1
ATOM 1546 C CA . LEU B 1 34 ? 7.863 -17.109 -12.5 1 98.88 34 LEU B CA 1
ATOM 1547 C C . LEU B 1 34 ? 6.434 -16.609 -12.688 1 98.88 34 LEU B C 1
ATOM 1549 O O . LEU B 1 34 ? 5.969 -15.758 -11.93 1 98.88 34 LEU B O 1
ATOM 1553 N N . LEU B 1 35 ? 5.77 -17.094 -13.68 1 98.69 35 LEU B N 1
ATOM 1554 C CA . LEU B 1 35 ? 4.352 -16.844 -13.93 1 98.69 35 LEU B CA 1
ATOM 1555 C C . LEU B 1 35 ? 3.539 -18.125 -13.789 1 98.69 35 LEU B C 1
ATOM 1557 O O . LEU B 1 35 ? 4.066 -19.234 -13.977 1 98.69 35 LEU B O 1
ATOM 1561 N N . VAL B 1 36 ? 2.303 -17.969 -13.43 1 98.25 36 VAL B N 1
ATOM 1562 C CA . VAL B 1 36 ? 1.38 -19.094 -13.312 1 98.25 36 VAL B CA 1
ATOM 1563 C C . VAL B 1 36 ? 0.185 -18.891 -14.234 1 98.25 36 VAL B C 1
ATOM 1565 O O . VAL B 1 36 ? -0.15 -17.75 -14.586 1 98.25 36 VAL B O 1
ATOM 1568 N N . LYS B 1 37 ? -0.411 -19.984 -14.625 1 96.44 37 LYS B N 1
ATOM 1569 C CA . LYS B 1 37 ? -1.554 -19.969 -15.531 1 96.44 37 LYS B CA 1
ATOM 1570 C C . LYS B 1 37 ? -2.836 -20.375 -14.812 1 96.44 37 LYS B C 1
ATOM 1572 O O . LYS B 1 37 ? -3.008 -21.547 -14.461 1 96.44 37 LYS B O 1
ATOM 1577 N N . PRO B 1 38 ? -3.762 -19.406 -14.617 1 93.25 38 PRO B N 1
ATOM 1578 C CA . PRO B 1 38 ? -5.023 -19.766 -13.969 1 93.25 38 PRO B CA 1
ATOM 1579 C C . PRO B 1 38 ? -5.836 -20.766 -14.773 1 93.25 38 PRO B C 1
ATOM 1581 O O . PRO B 1 38 ? -5.859 -20.703 -16 1 93.25 38 PRO B O 1
ATOM 1584 N N . ALA B 1 39 ? -6.562 -21.641 -14.141 1 89 39 ALA B N 1
ATOM 1585 C CA . ALA B 1 39 ? -7.367 -22.672 -14.789 1 89 39 ALA B CA 1
ATOM 1586 C C . ALA B 1 39 ? -8.625 -22.078 -15.422 1 89 39 ALA B C 1
ATOM 1588 O O . ALA B 1 39 ? -9.156 -22.609 -16.391 1 89 39 ALA B O 1
ATOM 1589 N N . TYR B 1 40 ? -9.125 -20.984 -14.805 1 79.62 40 TYR B N 1
ATOM 1590 C CA . TYR B 1 40 ? -10.406 -20.422 -15.234 1 79.62 40 TYR B CA 1
ATOM 1591 C C . TYR B 1 40 ? -10.211 -19.453 -16.391 1 79.62 40 TYR B C 1
ATOM 1593 O O . TYR B 1 40 ? -11.18 -19.016 -17.016 1 79.62 40 TYR B O 1
ATOM 1601 N N . ARG B 1 41 ? -9.047 -18.969 -16.625 1 71.81 41 ARG B N 1
ATOM 1602 C CA . ARG B 1 41 ? -8.734 -18.047 -17.703 1 71.81 41 ARG B CA 1
ATOM 1603 C C . ARG B 1 41 ? -7.691 -18.641 -18.656 1 71.81 41 ARG B C 1
ATOM 1605 O O . ARG B 1 41 ? -6.742 -19.297 -18.203 1 71.81 41 ARG B O 1
ATOM 1612 N N . ASN B 1 42 ? -7.977 -18.625 -19.859 1 67.81 42 ASN B N 1
ATOM 1613 C CA . ASN B 1 42 ? -7.043 -19.281 -20.766 1 67.81 42 ASN B CA 1
ATOM 1614 C C . ASN B 1 42 ? -6.164 -18.281 -21.5 1 67.81 42 ASN B C 1
ATOM 1616 O O . ASN B 1 42 ? -5.258 -18.656 -22.25 1 67.81 42 ASN B O 1
ATOM 1620 N N . ASP B 1 43 ? -6.293 -17.062 -21.125 1 79.75 43 ASP B N 1
ATOM 1621 C CA . ASP B 1 43 ? -5.641 -16.156 -22.062 1 79.75 43 ASP B CA 1
ATOM 1622 C C . ASP B 1 43 ? -4.551 -15.344 -21.359 1 79.75 43 ASP B C 1
ATOM 1624 O O . ASP B 1 43 ? -3.748 -14.68 -22.016 1 79.75 43 ASP B O 1
ATOM 1628 N N . THR B 1 44 ? -4.531 -15.461 -20.016 1 90.25 44 THR B N 1
ATOM 1629 C CA . THR B 1 44 ? -3.559 -14.57 -19.391 1 90.25 44 THR B CA 1
ATOM 1630 C C . THR B 1 44 ? -2.873 -15.258 -18.219 1 90.25 44 THR B C 1
ATOM 1632 O O . THR B 1 44 ? -3.514 -15.977 -17.453 1 90.25 44 THR B O 1
ATOM 1635 N N . TRP B 1 45 ? -1.553 -15.172 -18.203 1 97.56 45 TRP B N 1
ATOM 1636 C CA . TRP B 1 45 ? -0.742 -15.586 -17.062 1 97.56 45 TRP B CA 1
ATOM 1637 C C . TRP B 1 45 ? -0.687 -14.5 -16 1 97.56 45 TRP B C 1
ATOM 1639 O O . TRP B 1 45 ? -1.109 -13.367 -16.234 1 97.56 45 TRP B O 1
ATOM 1649 N N . GLU B 1 46 ? -0.238 -14.867 -14.828 1 97.75 46 GLU B N 1
ATOM 1650 C CA . GLU B 1 46 ? -0.127 -13.93 -13.711 1 97.75 46 GLU B CA 1
ATOM 1651 C C . GLU B 1 46 ? 1.043 -14.289 -12.797 1 97.75 46 GLU B C 1
ATOM 1653 O O . GLU B 1 46 ? 1.593 -15.391 -12.898 1 97.75 46 GLU B O 1
ATOM 1658 N N . ILE B 1 47 ? 1.436 -13.336 -12.016 1 98.56 47 ILE B N 1
ATOM 1659 C CA . ILE B 1 47 ? 2.336 -13.711 -10.93 1 98.56 47 ILE B CA 1
ATOM 1660 C C . ILE B 1 47 ? 1.561 -14.469 -9.852 1 98.56 47 ILE B C 1
ATOM 1662 O O . ILE B 1 47 ? 0.345 -14.305 -9.727 1 98.56 47 ILE B O 1
ATOM 1666 N N . PRO B 1 48 ? 2.26 -15.359 -9.078 1 98.44 48 PRO B N 1
ATOM 1667 C CA . PRO B 1 48 ? 1.56 -16 -7.965 1 98.44 48 PRO B CA 1
ATOM 1668 C C . PRO B 1 48 ? 0.998 -14.984 -6.965 1 98.44 48 PRO B C 1
ATOM 1670 O O . PRO B 1 48 ? 1.69 -14.039 -6.582 1 98.44 48 PRO B O 1
ATOM 1673 N N . GLY B 1 49 ? -0.155 -15.117 -6.531 1 98.19 49 GLY B N 1
ATOM 1674 C CA . GLY B 1 49 ? -0.818 -14.227 -5.59 1 98.19 49 GLY B CA 1
ATOM 1675 C C . GLY B 1 49 ? -2.326 -14.391 -5.574 1 98.19 49 GLY B C 1
ATOM 1676 O O . GLY B 1 49 ? -2.863 -15.305 -6.207 1 98.19 49 GLY B O 1
ATOM 1677 N N . GLY B 1 50 ? -3.025 -13.547 -4.828 1 97.38 50 GLY B N 1
ATOM 1678 C CA . GLY B 1 50 ? -4.473 -13.625 -4.719 1 97.38 50 GLY B CA 1
ATOM 1679 C C . GLY B 1 50 ? -5.059 -12.578 -3.785 1 97.38 50 GLY B C 1
ATOM 1680 O O . GLY B 1 50 ? -4.336 -11.719 -3.279 1 97.38 50 GLY B O 1
ATOM 1681 N N . ALA B 1 51 ? -6.332 -12.672 -3.609 1 97.19 51 ALA B N 1
ATOM 1682 C CA . ALA B 1 51 ? -7.062 -11.734 -2.756 1 97.19 51 ALA B CA 1
ATOM 1683 C C . ALA B 1 51 ? -6.77 -12 -1.281 1 97.19 51 ALA B C 1
ATOM 1685 O O . ALA B 1 51 ? -6.465 -13.125 -0.893 1 97.19 51 ALA B O 1
ATOM 1686 N N . LEU B 1 52 ? -6.867 -10.93 -0.471 1 97.38 52 LEU B N 1
ATOM 1687 C CA . LEU B 1 52 ? -6.688 -11.078 0.969 1 97.38 52 LEU B CA 1
ATOM 1688 C C . LEU B 1 52 ? -7.906 -11.75 1.602 1 97.38 52 LEU B C 1
ATOM 1690 O O . LEU B 1 52 ? -9.039 -11.492 1.198 1 97.38 52 LEU B O 1
ATOM 1694 N N . ASP B 1 53 ? -7.68 -12.555 2.641 1 95.25 53 ASP B N 1
ATOM 1695 C CA . ASP B 1 53 ? -8.75 -12.992 3.537 1 95.25 53 ASP B CA 1
ATOM 1696 C C . ASP B 1 53 ? -9.07 -11.906 4.57 1 95.25 53 ASP B C 1
ATOM 1698 O O . ASP B 1 53 ? -8.297 -10.969 4.754 1 95.25 53 ASP B O 1
ATOM 1702 N N . ASN B 1 54 ? -10.172 -12.047 5.172 1 91 54 ASN B N 1
ATOM 1703 C CA . ASN B 1 54 ? -10.578 -11.07 6.176 1 91 54 ASN B CA 1
ATOM 1704 C C . ASN B 1 54 ? -9.555 -10.969 7.305 1 91 54 ASN B C 1
ATOM 1706 O O . ASN B 1 54 ? -9.172 -11.984 7.891 1 91 54 ASN B O 1
ATOM 1710 N N . GLY B 1 55 ? -9.094 -9.758 7.57 1 90.62 55 GLY B N 1
ATOM 1711 C CA . GLY B 1 55 ? -8.18 -9.508 8.68 1 90.62 55 GLY B CA 1
ATOM 1712 C C . GLY B 1 55 ? -6.742 -9.852 8.359 1 90.62 55 GLY B C 1
ATOM 1713 O O . GLY B 1 55 ? -5.855 -9.703 9.203 1 90.62 55 GLY B O 1
ATOM 1714 N N . GLU B 1 56 ? -6.527 -10.297 7.242 1 95.06 56 GLU B N 1
ATOM 1715 C CA . GLU B 1 56 ? -5.195 -10.711 6.805 1 95.06 56 GLU B CA 1
ATOM 1716 C C . GLU B 1 56 ? -4.371 -9.516 6.34 1 95.06 56 GLU B C 1
ATOM 1718 O O . GLU B 1 56 ? -4.891 -8.617 5.672 1 95.06 56 GLU B O 1
ATOM 1723 N N . TYR B 1 57 ? -3.082 -9.508 6.719 1 97.25 57 TYR B N 1
ATOM 1724 C CA . TYR B 1 57 ? -2.164 -8.531 6.133 1 97.25 57 TYR B CA 1
ATOM 1725 C C . TYR B 1 57 ? -1.702 -8.984 4.754 1 97.25 57 TYR B C 1
ATOM 1727 O O . TYR B 1 57 ? -1.631 -10.188 4.477 1 97.25 57 TYR B O 1
ATOM 1735 N N . PRO B 1 58 ? -1.4 -8.023 3.861 1 98.12 58 PRO B N 1
ATOM 1736 C CA . PRO B 1 58 ? -0.946 -8.398 2.52 1 98.12 58 PRO B CA 1
ATOM 1737 C C . PRO B 1 58 ? 0.24 -9.359 2.543 1 98.12 58 PRO B C 1
ATOM 1739 O O . PRO B 1 58 ? 0.283 -10.312 1.759 1 98.12 58 PRO B O 1
ATOM 1742 N N . TRP B 1 59 ? 1.168 -9.141 3.398 1 98.19 59 TRP B N 1
ATOM 1743 C CA . TRP B 1 59 ? 2.34 -10.008 3.502 1 98.19 59 TRP B CA 1
ATOM 1744 C C . TRP B 1 59 ? 1.934 -11.438 3.836 1 98.19 59 TRP B C 1
ATOM 1746 O O . TRP B 1 59 ? 2.414 -12.391 3.213 1 98.19 59 TRP B O 1
ATOM 1756 N N . ASP B 1 60 ? 1.028 -11.594 4.797 1 97.25 60 ASP B N 1
ATOM 1757 C CA . ASP B 1 60 ? 0.518 -12.914 5.164 1 97.25 60 ASP B CA 1
ATOM 1758 C C . ASP B 1 60 ? -0.207 -13.57 3.994 1 97.25 60 ASP B C 1
ATOM 1760 O O . ASP B 1 60 ? -0.096 -14.781 3.789 1 97.25 60 ASP B O 1
ATOM 1764 N N . ALA B 1 61 ? -0.972 -12.773 3.318 1 97.75 61 ALA B N 1
ATOM 1765 C CA . ALA B 1 61 ? -1.686 -13.289 2.152 1 97.75 61 ALA B CA 1
ATOM 1766 C C . ALA B 1 61 ? -0.712 -13.805 1.099 1 97.75 61 ALA B C 1
ATOM 1768 O O . ALA B 1 61 ? -0.935 -14.867 0.507 1 97.75 61 ALA B O 1
ATOM 1769 N N . ALA B 1 62 ? 0.369 -13.039 0.836 1 98.25 62 ALA B N 1
ATOM 1770 C CA . ALA B 1 62 ? 1.384 -13.477 -0.119 1 98.25 62 ALA B CA 1
ATOM 1771 C C . ALA B 1 62 ? 1.972 -14.828 0.286 1 98.25 62 ALA B C 1
ATOM 1773 O O . ALA B 1 62 ? 2.156 -15.711 -0.557 1 98.25 62 ALA B O 1
ATOM 1774 N N . CYS B 1 63 ? 2.244 -14.969 1.583 1 97.81 63 CYS B N 1
ATOM 1775 C CA . CYS B 1 63 ? 2.756 -16.234 2.107 1 97.81 63 CYS B CA 1
ATOM 1776 C C . CYS B 1 63 ? 1.747 -17.359 1.9 1 97.81 63 CYS B C 1
ATOM 1778 O O . CYS B 1 63 ? 2.102 -18.438 1.415 1 97.81 63 CYS B O 1
ATOM 1780 N N . ARG B 1 64 ? 0.553 -17.094 2.311 1 97.88 64 ARG B N 1
ATOM 1781 C CA . ARG B 1 64 ? -0.504 -18.094 2.205 1 97.88 64 ARG B CA 1
ATOM 1782 C C . ARG B 1 64 ? -0.721 -18.5 0.755 1 97.88 64 ARG B C 1
ATOM 1784 O O . ARG B 1 64 ? -0.796 -19.703 0.451 1 97.88 64 ARG B O 1
ATOM 1791 N N . GLU B 1 65 ? -0.82 -17.562 -0.137 1 98 65 GLU B N 1
ATOM 1792 C CA . GLU B 1 65 ? -1.061 -17.844 -1.55 1 98 65 GLU B CA 1
ATOM 1793 C C . GLU B 1 65 ? 0.087 -18.641 -2.158 1 98 65 GLU B C 1
ATOM 1795 O O . GLU B 1 65 ? -0.134 -19.5 -3.01 1 98 65 GLU B O 1
ATOM 1800 N N . ALA B 1 66 ? 1.334 -18.281 -1.827 1 97.88 66 ALA B N 1
ATOM 1801 C CA . ALA B 1 66 ? 2.473 -19.062 -2.309 1 97.88 66 ALA B CA 1
ATOM 1802 C C . ALA B 1 66 ? 2.363 -20.516 -1.879 1 97.88 66 ALA B C 1
ATOM 1804 O O . ALA B 1 66 ? 2.643 -21.422 -2.664 1 97.88 66 ALA B O 1
ATOM 1805 N N . LYS B 1 67 ? 1.957 -20.719 -0.648 1 98 67 LYS B N 1
ATOM 1806 C CA . LYS B 1 67 ? 1.783 -22.078 -0.142 1 98 67 LYS B CA 1
ATOM 1807 C C . LYS B 1 67 ? 0.637 -22.781 -0.857 1 98 67 LYS B C 1
ATOM 1809 O O . LYS B 1 67 ? 0.783 -23.938 -1.289 1 98 67 LYS B O 1
ATOM 1814 N N . GLU B 1 68 ? -0.483 -22.156 -0.956 1 97.75 68 GLU B N 1
ATOM 1815 C CA . GLU B 1 68 ? -1.671 -22.75 -1.565 1 97.75 68 GLU B CA 1
ATOM 1816 C C . GLU B 1 68 ? -1.453 -23.016 -3.051 1 97.75 68 GLU B C 1
ATOM 1818 O O . GLU B 1 68 ? -1.862 -24.062 -3.564 1 97.75 68 GLU B O 1
ATOM 1823 N N . GLU B 1 69 ? -0.799 -22.078 -3.748 1 97.69 69 GLU B N 1
ATOM 1824 C CA . GLU B 1 69 ? -0.718 -22.156 -5.203 1 97.69 69 GLU B CA 1
ATOM 1825 C C . GLU B 1 69 ? 0.521 -22.922 -5.652 1 97.69 69 GLU B C 1
ATOM 1827 O O . GLU B 1 69 ? 0.504 -23.578 -6.691 1 97.69 69 GLU B O 1
ATOM 1832 N N . LEU B 1 70 ? 1.632 -22.797 -4.922 1 98.12 70 LEU B N 1
ATOM 1833 C CA . LEU B 1 70 ? 2.908 -23.328 -5.395 1 98.12 70 LEU B CA 1
ATOM 1834 C C . LEU B 1 70 ? 3.412 -24.438 -4.473 1 98.12 70 LEU B C 1
ATOM 1836 O O . LEU B 1 70 ? 4.379 -25.125 -4.801 1 98.12 70 LEU B O 1
ATOM 1840 N N . GLY B 1 71 ? 2.828 -24.562 -3.27 1 98 71 GLY B N 1
ATOM 1841 C CA . GLY B 1 71 ? 3.244 -25.594 -2.336 1 98 71 GLY B CA 1
ATOM 1842 C C . GLY B 1 71 ? 4.531 -25.25 -1.608 1 98 71 GLY B C 1
ATOM 1843 O O . GLY B 1 71 ? 5.211 -26.141 -1.092 1 98 71 GLY B O 1
ATOM 1844 N N . ILE B 1 72 ? 4.898 -24.016 -1.606 1 96.81 72 ILE B N 1
ATOM 1845 C CA . ILE B 1 72 ? 6.16 -23.672 -0.961 1 96.81 72 ILE B CA 1
ATOM 1846 C C . ILE B 1 72 ? 5.906 -22.688 0.178 1 96.81 72 ILE B C 1
ATOM 1848 O O . ILE B 1 72 ? 4.941 -21.922 0.138 1 96.81 72 ILE B O 1
ATOM 1852 N N . THR B 1 73 ? 6.777 -22.734 1.151 1 96.12 73 THR B N 1
ATOM 1853 C CA . THR B 1 73 ? 6.789 -21.781 2.252 1 96.12 73 THR B CA 1
ATOM 1854 C C . THR B 1 73 ? 7.816 -20.688 2.004 1 96.12 73 THR B C 1
ATOM 1856 O O . THR B 1 73 ? 9.008 -20.969 1.843 1 96.12 73 THR B O 1
ATOM 1859 N N . LEU B 1 74 ? 7.344 -19.453 1.931 1 93.69 74 LEU B N 1
ATOM 1860 C CA . LEU B 1 74 ? 8.203 -18.297 1.688 1 93.69 74 LEU B CA 1
ATOM 1861 C C . LEU B 1 74 ? 8.219 -17.375 2.896 1 93.69 74 LEU B C 1
ATOM 1863 O O . LEU B 1 74 ? 7.281 -17.359 3.695 1 93.69 74 LEU B O 1
ATOM 1867 N N . ASN B 1 75 ? 9.305 -16.75 3.072 1 94.44 75 ASN B N 1
ATOM 1868 C CA . ASN B 1 75 ? 9.43 -15.523 3.848 1 94.44 75 ASN B CA 1
ATOM 1869 C C . ASN B 1 75 ? 9.727 -14.328 2.951 1 94.44 75 ASN B C 1
ATOM 1871 O O . ASN B 1 75 ? 10.891 -13.945 2.793 1 94.44 75 ASN B O 1
ATOM 1875 N N . PRO B 1 76 ? 8.672 -13.773 2.348 1 96.69 76 PRO B N 1
ATOM 1876 C CA . PRO B 1 76 ? 8.922 -12.719 1.364 1 96.69 76 PRO B CA 1
ATOM 1877 C C . PRO B 1 76 ? 9.742 -11.562 1.934 1 96.69 76 PRO B C 1
ATOM 1879 O O . PRO B 1 76 ? 9.594 -11.211 3.109 1 96.69 76 PRO B O 1
ATOM 1882 N N . GLY B 1 77 ? 10.602 -11.016 1.128 1 96.31 77 GLY B N 1
ATOM 1883 C CA . GLY B 1 77 ? 11.383 -9.836 1.48 1 96.31 77 GLY B CA 1
ATOM 1884 C C . GLY B 1 77 ? 10.609 -8.539 1.347 1 96.31 77 GLY B C 1
ATOM 1885 O O . GLY B 1 77 ? 9.43 -8.477 1.705 1 96.31 77 GLY B O 1
ATOM 1886 N N . ARG B 1 78 ? 11.234 -7.574 0.929 1 95.81 78 ARG B N 1
ATOM 1887 C CA . ARG B 1 78 ? 10.703 -6.215 0.907 1 95.81 78 ARG B CA 1
ATOM 1888 C C . ARG B 1 78 ? 9.523 -6.105 -0.056 1 95.81 78 ARG B C 1
ATOM 1890 O O . ARG B 1 78 ? 9.398 -6.906 -0.983 1 95.81 78 ARG B O 1
ATOM 1897 N N . LEU B 1 79 ? 8.664 -5.16 0.138 1 98.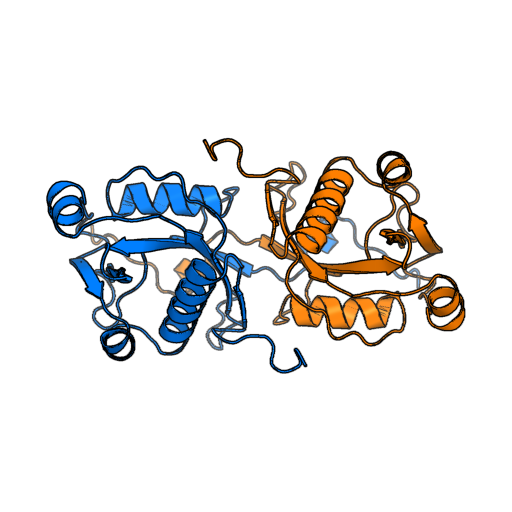44 79 LEU B N 1
ATOM 1898 C CA . LEU B 1 79 ? 7.641 -4.746 -0.813 1 98.44 79 LEU B CA 1
ATOM 1899 C C . LEU B 1 79 ? 8.273 -4.184 -2.082 1 98.44 79 LEU B C 1
ATOM 1901 O O . LEU B 1 79 ? 9.078 -3.254 -2.021 1 98.44 79 LEU B O 1
ATOM 1905 N N . LEU B 1 80 ? 7.941 -4.75 -3.203 1 98.69 80 LEU B N 1
ATOM 1906 C CA . LEU B 1 80 ? 8.516 -4.305 -4.469 1 98.69 80 LEU B CA 1
ATOM 1907 C C . LEU B 1 80 ? 7.625 -3.262 -5.133 1 98.69 80 LEU B C 1
ATOM 1909 O O . LEU B 1 80 ? 8.125 -2.316 -5.75 1 98.69 80 LEU B O 1
ATOM 1913 N N . ALA B 1 81 ? 6.324 -3.451 -4.992 1 98.81 81 ALA B N 1
ATOM 1914 C CA . ALA B 1 81 ? 5.398 -2.521 -5.633 1 98.81 81 ALA B CA 1
ATOM 1915 C C . ALA B 1 81 ? 4.043 -2.523 -4.926 1 98.81 81 ALA B C 1
ATOM 1917 O O . ALA B 1 81 ? 3.627 -3.545 -4.371 1 98.81 81 ALA B O 1
ATOM 1918 N N . VAL B 1 82 ? 3.422 -1.457 -4.898 1 98.88 82 VAL B N 1
ATOM 1919 C CA . VAL B 1 82 ? 1.983 -1.324 -4.691 1 98.88 82 VAL B CA 1
ATOM 1920 C C . VAL B 1 82 ? 1.336 -0.712 -5.93 1 98.88 82 VAL B C 1
ATOM 1922 O O . VAL B 1 82 ? 1.728 0.371 -6.371 1 98.88 82 VAL B O 1
ATOM 1925 N N . ASP B 1 83 ? 0.401 -1.407 -6.52 1 98.62 83 ASP B N 1
ATOM 1926 C CA . ASP B 1 83 ? -0.255 -0.979 -7.75 1 98.62 83 ASP B CA 1
ATOM 1927 C C . ASP B 1 83 ? -1.764 -0.848 -7.555 1 98.62 83 ASP B C 1
ATOM 1929 O O . ASP B 1 83 ? -2.443 -1.831 -7.25 1 98.62 83 ASP B O 1
ATOM 1933 N N . TRP B 1 84 ? -2.244 0.363 -7.668 1 97.94 84 TRP B N 1
ATOM 1934 C CA . TRP B 1 84 ? -3.668 0.649 -7.523 1 97.94 84 TRP B CA 1
ATOM 1935 C C . TRP B 1 84 ? -4.379 0.57 -8.867 1 97.94 84 TRP B C 1
ATOM 1937 O O . TRP B 1 84 ? -3.932 1.17 -9.852 1 97.94 84 TRP B O 1
ATOM 1947 N N . VAL B 1 85 ? -5.418 -0.163 -8.922 1 95.56 85 VAL B N 1
ATOM 1948 C CA . VAL B 1 85 ? -6.309 -0.262 -10.07 1 95.56 85 VAL B CA 1
ATOM 1949 C C . VAL B 1 85 ? -7.617 0.471 -9.773 1 95.56 85 VAL B C 1
ATOM 1951 O O . VAL B 1 85 ? -8.273 0.201 -8.766 1 95.56 85 VAL B O 1
ATOM 1954 N N . PRO B 1 86 ? -7.941 1.425 -10.555 1 92.25 86 PRO B N 1
ATOM 1955 C CA . PRO B 1 86 ? -9.156 2.195 -10.297 1 92.25 86 PRO B CA 1
ATOM 1956 C C . PRO B 1 86 ? -10.43 1.355 -10.43 1 92.25 86 PRO B C 1
ATOM 1958 O O . PRO B 1 86 ? -10.391 0.252 -10.977 1 92.25 86 PRO B O 1
ATOM 1961 N N . PRO B 1 87 ? -11.531 1.955 -9.828 1 91.44 87 PRO B N 1
ATOM 1962 C CA . PRO B 1 87 ? -12.797 1.248 -10.039 1 91.44 87 PRO B CA 1
ATOM 1963 C C . PRO B 1 87 ? -13.094 1.007 -11.516 1 91.44 87 PRO B C 1
ATOM 1965 O O . PRO B 1 87 ? -12.719 1.821 -12.367 1 91.44 87 PRO B O 1
ATOM 1968 N N . GLN B 1 88 ? -13.641 -0.113 -11.773 1 87.38 88 GLN B N 1
ATOM 1969 C CA . GLN B 1 88 ? -13.945 -0.502 -13.141 1 87.38 88 GLN B CA 1
ATOM 1970 C C . GLN B 1 88 ? -15.406 -0.215 -13.484 1 87.38 88 GLN B C 1
ATOM 1972 O O . GLN B 1 88 ? -16.25 -0.148 -12.594 1 87.38 88 GLN B O 1
ATOM 1977 N N . PRO B 1 89 ? -15.695 -0.083 -14.758 1 85.5 89 PRO B N 1
ATOM 1978 C CA . PRO B 1 89 ? -17.047 0.245 -15.188 1 85.5 89 PRO B CA 1
ATOM 1979 C C . PRO B 1 89 ? -18.062 -0.832 -14.812 1 85.5 89 PRO B C 1
ATOM 1981 O O . PRO B 1 89 ? -19.266 -0.545 -14.695 1 85.5 89 PRO B O 1
ATOM 1984 N N . ASP B 1 90 ? -17.594 -1.997 -14.602 1 81.88 90 ASP B N 1
ATOM 1985 C CA . ASP B 1 90 ? -18.516 -3.1 -14.328 1 81.88 90 ASP B CA 1
ATOM 1986 C C . ASP B 1 90 ? -18.875 -3.154 -12.844 1 81.88 90 ASP B C 1
ATOM 1988 O O . ASP B 1 90 ? -19.531 -4.102 -12.398 1 81.88 90 ASP B O 1
ATOM 1992 N N . GLY B 1 91 ? -18.438 -2.186 -12.078 1 80.81 91 GLY B N 1
ATOM 1993 C CA . GLY B 1 91 ? -18.844 -2.076 -10.688 1 80.81 91 GLY B CA 1
ATOM 1994 C C . GLY B 1 91 ? -17.766 -2.539 -9.719 1 80.81 91 GLY B C 1
ATOM 1995 O O . GLY B 1 91 ? -17.906 -2.355 -8.508 1 80.81 91 GLY B O 1
ATOM 1996 N N . ARG B 1 92 ? -16.766 -3.137 -10.219 1 85.81 92 ARG B N 1
ATOM 1997 C CA . ARG B 1 92 ? -15.68 -3.529 -9.328 1 85.81 92 ARG B CA 1
ATOM 1998 C C . ARG B 1 92 ? -15.047 -2.311 -8.664 1 85.81 92 ARG B C 1
ATOM 2000 O O . ARG B 1 92 ? -14.719 -1.33 -9.336 1 85.81 92 ARG B O 1
ATOM 2007 N N . PRO B 1 93 ? -14.953 -2.396 -7.273 1 91.19 93 PRO B N 1
ATOM 2008 C CA . PRO B 1 93 ? -14.281 -1.277 -6.605 1 91.19 93 PRO B CA 1
ATOM 2009 C C . PRO B 1 93 ? -12.789 -1.206 -6.93 1 91.19 93 PRO B C 1
ATOM 2011 O O . PRO B 1 93 ? -12.266 -2.057 -7.656 1 91.19 93 PRO B O 1
ATOM 2014 N N . ALA B 1 94 ? -12.156 -0.16 -6.453 1 95.12 94 ALA B N 1
ATOM 2015 C CA . ALA B 1 94 ? -10.703 -0.055 -6.602 1 95.12 94 ALA B CA 1
ATOM 2016 C C . ALA B 1 94 ? -10 -1.256 -5.977 1 95.12 94 ALA B C 1
ATOM 2018 O O . ALA B 1 94 ? -10.508 -1.855 -5.023 1 95.12 94 ALA B O 1
ATOM 2019 N N . LEU B 1 95 ? -8.898 -1.574 -6.594 1 96.31 95 LEU B N 1
ATOM 2020 C CA . LEU B 1 95 ? -8.07 -2.682 -6.117 1 96.31 95 LEU B CA 1
ATOM 2021 C C . LEU B 1 95 ? -6.645 -2.221 -5.852 1 96.31 95 LEU B C 1
ATOM 2023 O O . LEU B 1 95 ? -6.082 -1.442 -6.625 1 96.31 95 LEU B O 1
ATOM 2027 N N . SER B 1 96 ? -6.117 -2.615 -4.754 1 97.81 96 SER B N 1
ATOM 2028 C CA . SER B 1 96 ? -4.684 -2.457 -4.547 1 97.81 96 SER B CA 1
ATOM 2029 C C . SER B 1 96 ? -3.969 -3.805 -4.574 1 97.81 96 SER B C 1
ATOM 2031 O O . SER B 1 96 ? -4.438 -4.773 -3.977 1 97.81 96 SER B O 1
ATOM 2033 N N . ASN B 1 97 ? -2.867 -3.857 -5.301 1 98.5 97 ASN B N 1
ATOM 2034 C CA . ASN B 1 97 ? -2.031 -5.051 -5.371 1 98.5 97 ASN B CA 1
ATOM 2035 C C . ASN B 1 97 ? -0.68 -4.828 -4.695 1 98.5 97 ASN B C 1
ATOM 2037 O O . ASN B 1 97 ? 0.076 -3.939 -5.09 1 98.5 97 ASN B O 1
ATOM 2041 N N . TYR B 1 98 ? -0.387 -5.582 -3.695 1 98.88 98 TYR B N 1
ATOM 2042 C CA . TYR B 1 98 ? 0.906 -5.59 -3.02 1 98.88 98 TYR B CA 1
ATOM 2043 C C . TYR B 1 98 ? 1.788 -6.715 -3.549 1 98.88 98 TYR B C 1
ATOM 2045 O O . TYR B 1 98 ? 1.421 -7.891 -3.469 1 98.88 98 TYR B O 1
ATOM 2053 N N . VAL B 1 99 ? 2.932 -6.375 -4.094 1 98.94 99 VAL B N 1
ATOM 2054 C CA . VAL B 1 99 ? 3.828 -7.387 -4.641 1 98.94 99 VAL B CA 1
ATOM 2055 C C . VAL B 1 99 ? 5.129 -7.41 -3.842 1 98.94 99 VAL B C 1
ATOM 2057 O O . VAL B 1 99 ? 5.812 -6.391 -3.725 1 98.94 99 VAL B O 1
ATOM 2060 N N . PHE B 1 100 ? 5.5 -8.57 -3.322 1 98.81 100 PHE B N 1
ATOM 2061 C CA . PHE B 1 100 ? 6.676 -8.703 -2.471 1 98.81 100 PHE B CA 1
ATOM 2062 C C . PHE B 1 100 ? 7.77 -9.492 -3.18 1 98.81 100 PHE B C 1
ATOM 2064 O O . PHE B 1 100 ? 7.5 -10.195 -4.156 1 98.81 100 PHE B O 1
ATOM 2071 N N . ASP B 1 101 ? 8.961 -9.336 -2.688 1 98.56 101 ASP B N 1
ATOM 2072 C CA . ASP B 1 101 ? 10.117 -10.102 -3.154 1 98.56 101 ASP B CA 1
ATOM 2073 C C . ASP B 1 101 ? 10.062 -11.539 -2.635 1 98.56 101 ASP B C 1
ATOM 2075 O O . ASP B 1 101 ? 10.336 -11.789 -1.458 1 98.56 101 ASP B O 1
ATOM 2079 N N . GLY B 1 102 ? 9.742 -12.445 -3.502 1 98.38 102 GLY B N 1
ATOM 2080 C CA . GLY B 1 102 ? 9.664 -13.852 -3.133 1 98.38 102 GLY B CA 1
ATOM 2081 C C . GLY B 1 102 ? 11 -14.562 -3.186 1 98.38 102 GLY B C 1
ATOM 2082 O O . GLY B 1 102 ? 11.109 -15.719 -2.777 1 98.38 102 GLY B O 1
ATOM 2083 N N . GLY B 1 103 ? 11.945 -13.898 -3.793 1 97.88 103 GLY B N 1
ATOM 2084 C CA . GLY B 1 103 ? 13.297 -14.438 -3.812 1 97.88 103 GLY B CA 1
ATOM 2085 C C . GLY B 1 103 ? 13.617 -15.195 -5.09 1 97.88 103 GLY B C 1
ATOM 2086 O O . GLY B 1 103 ? 12.898 -15.07 -6.086 1 97.88 103 GLY B O 1
ATOM 2087 N N . GLU B 1 104 ? 14.766 -15.891 -5.043 1 97.81 104 GLU B N 1
ATOM 2088 C CA . GLU B 1 104 ? 15.289 -16.625 -6.191 1 97.81 104 GLU B CA 1
ATOM 2089 C C . GLU B 1 104 ? 14.891 -18.094 -6.137 1 97.81 104 GLU B C 1
ATOM 2091 O O . GLU B 1 104 ? 14.938 -18.719 -5.07 1 97.81 104 GLU B O 1
ATOM 2096 N N . LEU B 1 105 ? 14.492 -18.641 -7.227 1 98.12 105 LEU B N 1
ATOM 2097 C CA . LEU B 1 105 ? 14.117 -20.031 -7.438 1 98.12 105 LEU B CA 1
ATOM 2098 C C . LEU B 1 105 ? 14.57 -20.531 -8.812 1 98.12 105 LEU B C 1
ATOM 2100 O O . LEU B 1 105 ? 14.102 -20.016 -9.836 1 98.12 105 LEU B O 1
ATOM 2104 N N . SER B 1 106 ? 15.477 -21.5 -8.828 1 97.94 106 SER B N 1
ATOM 2105 C CA . SER B 1 106 ? 15.922 -22.016 -10.117 1 97.94 106 SER B CA 1
ATOM 2106 C C . SER B 1 106 ? 14.836 -22.875 -10.773 1 97.94 106 SER B C 1
ATOM 2108 O O . SER B 1 106 ? 13.922 -23.359 -10.094 1 97.94 106 SER B O 1
ATOM 2110 N N . GLU B 1 107 ? 14.984 -23 -12.07 1 97.31 107 GLU B N 1
ATOM 2111 C CA . GLU B 1 107 ? 14.031 -23.859 -12.773 1 97.31 107 GLU B CA 1
ATOM 2112 C C . GLU B 1 107 ? 14.07 -25.297 -12.242 1 97.31 107 GLU B C 1
ATOM 2114 O O . GLU B 1 107 ? 13.031 -25.953 -12.141 1 97.31 107 GLU B O 1
ATOM 2119 N N . GLU B 1 108 ? 15.242 -25.781 -11.93 1 97.62 108 GLU B N 1
ATOM 2120 C CA . GLU B 1 108 ? 15.391 -27.109 -11.359 1 97.62 108 GLU B CA 1
ATOM 2121 C C . GLU B 1 108 ? 14.672 -27.234 -10.016 1 97.62 108 GLU B C 1
ATOM 2123 O O . GLU B 1 108 ? 13.969 -28.203 -9.766 1 97.62 108 GLU B O 1
ATOM 2128 N N . GLN B 1 109 ? 14.82 -26.25 -9.211 1 98.06 109 GLN B N 1
ATOM 2129 C CA . GLN B 1 109 ? 14.125 -26.234 -7.93 1 98.06 109 GLN B CA 1
ATOM 2130 C C . GLN B 1 109 ? 12.609 -26.203 -8.133 1 98.06 109 GLN B C 1
ATOM 2132 O O . GLN B 1 109 ? 11.867 -26.891 -7.438 1 98.06 109 GLN B O 1
ATOM 2137 N N . ALA B 1 110 ? 12.227 -25.344 -9.023 1 98.19 110 ALA B N 1
ATOM 2138 C CA . ALA B 1 110 ? 10.797 -25.234 -9.297 1 98.19 110 ALA B CA 1
ATOM 2139 C C . ALA B 1 110 ? 10.219 -26.578 -9.719 1 98.19 110 ALA B C 1
ATOM 2141 O O . ALA B 1 110 ? 9.164 -27 -9.219 1 98.19 110 ALA B O 1
ATOM 2142 N N . ARG B 1 111 ? 10.844 -27.297 -10.609 1 97.38 111 ARG B N 1
ATOM 2143 C CA . ARG B 1 111 ? 10.375 -28.578 -11.125 1 97.38 111 ARG B CA 1
ATOM 2144 C C . ARG B 1 111 ? 10.242 -29.594 -10 1 97.38 111 ARG B C 1
ATOM 2146 O O . ARG B 1 111 ? 9.352 -30.453 -10.031 1 97.38 111 ARG B O 1
ATOM 2153 N N . THR B 1 112 ? 11.039 -29.469 -9.016 1 97.06 112 THR B N 1
ATOM 2154 C CA . THR B 1 112 ? 11.078 -30.469 -7.961 1 97.06 112 THR B CA 1
ATOM 2155 C C . THR B 1 112 ? 10.195 -30.047 -6.781 1 97.06 112 THR B C 1
ATOM 2157 O O . THR B 1 112 ? 9.68 -30.891 -6.055 1 97.06 112 THR B O 1
ATOM 2160 N N . GLN B 1 113 ? 10 -28.75 -6.633 1 96.94 113 GLN B N 1
ATOM 2161 C CA . GLN B 1 113 ? 9.406 -28.281 -5.383 1 96.94 113 GLN B CA 1
ATOM 2162 C C . GLN B 1 113 ? 7.969 -27.812 -5.594 1 96.94 113 GLN B C 1
ATOM 2164 O O . GLN B 1 113 ? 7.152 -27.891 -4.676 1 96.94 113 GLN B O 1
ATOM 2169 N N . LEU B 1 114 ? 7.699 -27.281 -6.727 1 98 114 LEU B N 1
ATOM 2170 C CA . LEU B 1 114 ? 6.391 -26.641 -6.898 1 98 114 LEU B CA 1
ATOM 2171 C C . LEU B 1 114 ? 5.301 -27.703 -7.062 1 98 114 LEU B C 1
ATOM 2173 O O . LEU B 1 114 ? 5.477 -28.672 -7.797 1 98 114 LEU B O 1
ATOM 2177 N N . LEU B 1 115 ? 4.223 -27.547 -6.375 1 96.94 115 LEU B N 1
ATOM 2178 C CA . LEU B 1 115 ? 3.012 -28.344 -6.445 1 96.94 115 LEU B CA 1
ATOM 2179 C C . LEU B 1 115 ? 1.786 -27.469 -6.676 1 96.94 115 LEU B C 1
ATOM 2181 O O . LEU B 1 115 ? 1.326 -26.781 -5.758 1 96.94 115 LEU B O 1
ATOM 2185 N N . LEU B 1 116 ? 1.277 -27.547 -7.848 1 96.25 116 LEU B N 1
ATOM 2186 C CA . LEU B 1 116 ? 0.149 -26.688 -8.211 1 96.25 116 LEU B CA 1
ATOM 2187 C C . LEU B 1 116 ? -1.175 -27.391 -7.934 1 96.25 116 LEU B C 1
ATOM 2189 O O . LEU B 1 116 ? -1.332 -28.578 -8.258 1 96.25 116 LEU B O 1
ATOM 2193 N N . PRO B 1 117 ? -2.098 -26.766 -7.402 1 94.75 117 PRO B N 1
ATOM 2194 C CA . PRO B 1 117 ? -3.459 -27.297 -7.367 1 94.75 117 PRO B CA 1
ATOM 2195 C C . PRO B 1 117 ? -4.141 -27.266 -8.734 1 94.75 117 PRO B C 1
ATOM 2197 O O . PRO B 1 117 ? -4.422 -26.188 -9.266 1 94.75 117 PRO B O 1
ATOM 2200 N N . PRO B 1 118 ? -4.492 -28.312 -9.25 1 90.06 118 PRO B N 1
ATOM 2201 C CA . PRO B 1 118 ? -4.98 -28.359 -10.633 1 90.06 118 PRO B CA 1
ATOM 2202 C C . PRO B 1 118 ? -6.277 -27.578 -10.828 1 90.06 118 PRO B C 1
ATOM 2204 O O . PRO B 1 118 ? -6.555 -27.109 -11.93 1 90.06 118 PRO B O 1
ATOM 2207 N N . ALA B 1 119 ? -7.074 -27.5 -9.805 1 89.75 119 ALA B N 1
ATOM 2208 C CA . ALA B 1 119 ? -8.344 -26.781 -9.914 1 89.75 119 ALA B CA 1
ATOM 2209 C C . ALA B 1 119 ? -8.117 -25.281 -10.062 1 89.75 119 ALA B C 1
ATOM 2211 O O . ALA B 1 119 ? -9 -24.562 -10.547 1 89.75 119 ALA B O 1
ATOM 2212 N N . GLU B 1 120 ? -6.902 -24.828 -9.711 1 91.06 120 GLU B N 1
ATOM 2213 C CA . GLU B 1 120 ? -6.648 -23.391 -9.672 1 91.06 120 GLU B CA 1
ATOM 2214 C C . GLU B 1 120 ? -5.648 -22.984 -10.75 1 91.06 120 GLU B C 1
ATOM 2216 O O . GLU B 1 120 ? -5.805 -21.938 -11.375 1 91.06 120 GLU B O 1
ATOM 2221 N N . LEU B 1 121 ? -4.648 -23.844 -10.898 1 95.5 121 LEU B N 1
ATOM 2222 C CA . LEU B 1 121 ? -3.566 -23.531 -11.82 1 95.5 121 LEU B CA 1
ATOM 2223 C C . LEU B 1 121 ? -3.268 -24.703 -12.742 1 95.5 121 LEU B C 1
ATOM 2225 O O . LEU B 1 121 ? -3.279 -25.859 -12.305 1 95.5 121 LEU B O 1
ATOM 2229 N N . THR B 1 122 ? -2.943 -24.328 -14 1 94.56 122 THR B N 1
ATOM 2230 C CA . THR B 1 122 ? -2.711 -25.375 -14.984 1 94.56 122 THR B CA 1
ATOM 2231 C C . THR B 1 122 ? -1.23 -25.469 -15.344 1 94.56 122 THR B C 1
ATOM 2233 O O . THR B 1 122 ? -0.811 -26.391 -16.047 1 94.56 122 THR B O 1
ATOM 2236 N N . GLY B 1 123 ? -0.412 -24.484 -14.859 1 95.75 123 GLY B N 1
ATOM 2237 C CA . GLY B 1 123 ? 1.011 -24.547 -15.156 1 95.75 123 GLY B CA 1
ATOM 2238 C C . GLY B 1 123 ? 1.776 -23.344 -14.617 1 95.75 123 GLY B C 1
ATOM 2239 O O . GLY B 1 123 ? 1.188 -22.438 -14.031 1 95.75 123 GLY B O 1
ATOM 2240 N N . TRP B 1 124 ? 3.037 -23.5 -14.734 1 97.81 124 TRP B N 1
ATOM 2241 C CA . TRP B 1 124 ? 3.957 -22.391 -14.438 1 97.81 124 TRP B CA 1
ATOM 2242 C C . TRP B 1 124 ? 5.066 -22.328 -15.484 1 97.81 124 TRP B C 1
ATOM 2244 O O . TRP B 1 124 ? 5.316 -23.297 -16.203 1 97.81 124 TRP B O 1
ATOM 2254 N N . ARG B 1 125 ? 5.672 -21.156 -15.562 1 98.12 125 ARG B N 1
ATOM 2255 C CA . ARG B 1 125 ? 6.867 -20.984 -16.375 1 98.12 125 ARG B CA 1
ATOM 2256 C C . ARG B 1 125 ? 7.688 -19.797 -15.898 1 98.12 125 ARG B C 1
ATOM 2258 O O . ARG B 1 125 ? 7.141 -18.844 -15.32 1 98.12 125 ARG B O 1
ATOM 2265 N N . PHE B 1 126 ? 8.898 -19.891 -16.125 1 98.75 126 PHE B N 1
ATOM 2266 C CA . PHE B 1 126 ? 9.742 -18.703 -16.047 1 98.75 126 PHE B CA 1
ATOM 2267 C C . PHE B 1 126 ? 9.719 -17.922 -17.359 1 98.75 126 PHE B C 1
ATOM 2269 O O . PHE B 1 126 ? 9.953 -18.5 -18.422 1 98.75 126 PHE B O 1
ATOM 2276 N N . ALA B 1 127 ? 9.414 -16.641 -17.297 1 98.75 127 ALA B N 1
ATOM 2277 C CA . ALA B 1 127 ? 9.297 -15.836 -18.5 1 98.75 127 ALA B CA 1
ATOM 2278 C C . ALA B 1 127 ? 10.281 -14.664 -18.484 1 98.75 127 ALA B C 1
ATOM 2280 O O . ALA B 1 127 ? 10.414 -13.977 -17.469 1 98.75 127 ALA B O 1
ATOM 2281 N N . ALA B 1 128 ? 10.945 -14.469 -19.578 1 98.56 128 ALA B N 1
ATOM 2282 C CA . ALA B 1 128 ? 11.844 -13.328 -19.75 1 98.56 128 ALA B CA 1
ATOM 2283 C C . ALA B 1 128 ? 11.062 -12.07 -20.156 1 98.56 128 ALA B C 1
ATOM 2285 O O . ALA B 1 128 ? 9.906 -12.164 -20.578 1 98.56 128 ALA B O 1
ATOM 2286 N N . PRO B 1 129 ? 11.703 -10.922 -19.969 1 98 129 PRO B N 1
ATOM 2287 C CA . PRO B 1 129 ? 10.984 -9.672 -20.234 1 98 129 PRO B CA 1
ATOM 2288 C C . PRO B 1 129 ? 10.398 -9.609 -21.641 1 98 129 PRO B C 1
ATOM 2290 O O . PRO B 1 129 ? 9.297 -9.086 -21.828 1 98 129 PRO B O 1
ATOM 2293 N N . ASP B 1 130 ? 11.031 -10.125 -22.594 1 98.06 130 ASP B N 1
ATOM 2294 C CA . ASP B 1 130 ? 10.562 -10.031 -23.984 1 98.06 130 ASP B CA 1
ATOM 2295 C C . ASP B 1 130 ? 9.359 -10.938 -24.219 1 98.06 130 ASP B C 1
ATOM 2297 O O . ASP B 1 130 ? 8.695 -10.852 -25.25 1 98.06 130 ASP B O 1
ATOM 2301 N N . GLU B 1 131 ? 9.023 -11.766 -23.25 1 98.44 131 GLU B N 1
ATOM 2302 C CA . GLU B 1 131 ? 7.883 -12.672 -23.375 1 98.44 131 GLU B CA 1
ATOM 2303 C C . GLU B 1 131 ? 6.648 -12.094 -22.688 1 98.44 131 GLU B C 1
ATOM 2305 O O . GLU B 1 131 ? 5.531 -12.57 -22.891 1 98.44 131 GLU B O 1
ATOM 2310 N N . TRP B 1 132 ? 6.828 -11.125 -21.844 1 98.38 132 TRP B N 1
ATOM 2311 C CA . TRP B 1 132 ? 5.766 -10.688 -20.953 1 98.38 132 TRP B CA 1
ATOM 2312 C C . TRP B 1 132 ? 4.574 -10.156 -21.734 1 98.38 132 TRP B C 1
ATOM 2314 O O . TRP B 1 132 ? 3.422 -10.422 -21.391 1 98.38 132 TRP B O 1
ATOM 2324 N N . SER B 1 133 ? 4.797 -9.414 -22.781 1 97.5 133 SER B N 1
ATOM 2325 C CA . SER B 1 133 ? 3.723 -8.781 -23.531 1 97.5 133 SER B CA 1
ATOM 2326 C C . SER B 1 133 ? 2.811 -9.812 -24.172 1 97.5 133 SER B C 1
ATOM 2328 O O . SER B 1 133 ? 1.661 -9.516 -24.5 1 97.5 133 SER B O 1
ATOM 2330 N N . GLN B 1 134 ? 3.285 -11.039 -24.359 1 97.12 134 GLN B N 1
ATOM 2331 C CA . GLN B 1 134 ? 2.486 -12.109 -24.938 1 97.12 134 GLN B CA 1
ATOM 2332 C C . GLN B 1 134 ? 1.734 -12.883 -23.859 1 97.12 134 GLN B C 1
ATOM 2334 O O . GLN B 1 134 ? 0.767 -13.586 -24.156 1 97.12 134 GLN B O 1
ATOM 2339 N N . LEU B 1 135 ? 2.188 -12.75 -22.672 1 97.62 135 LEU B N 1
ATOM 2340 C CA . LEU B 1 135 ? 1.688 -13.625 -21.625 1 97.62 135 LEU B CA 1
ATOM 2341 C C . LEU B 1 135 ? 0.805 -12.859 -20.641 1 97.62 135 LEU B C 1
ATOM 2343 O O . LEU B 1 135 ? -0.075 -13.438 -20 1 97.62 135 LEU B O 1
ATOM 2347 N N . LEU B 1 136 ? 1.069 -11.594 -20.469 1 97.69 136 LEU B N 1
ATOM 2348 C CA . LEU B 1 136 ? 0.414 -10.758 -19.469 1 97.69 136 LEU B CA 1
ATOM 2349 C C . LEU B 1 136 ? -0.392 -9.648 -20.125 1 97.69 136 LEU B C 1
ATOM 2351 O O . LEU B 1 136 ? -0.087 -9.234 -21.25 1 97.69 136 LEU B O 1
ATOM 2355 N N . LEU B 1 137 ? -1.444 -9.133 -19.438 1 95.62 137 LEU B N 1
ATOM 2356 C CA . LEU B 1 137 ? -2.096 -7.891 -19.859 1 95.62 137 LEU B CA 1
ATOM 2357 C C . LEU B 1 137 ? -1.137 -6.711 -19.766 1 95.62 137 LEU B C 1
ATOM 2359 O O . LEU B 1 137 ? -0.226 -6.715 -18.922 1 95.62 137 LEU B O 1
ATOM 2363 N N . PRO B 1 138 ? -1.354 -5.703 -20.531 1 96.56 138 PRO B N 1
ATOM 2364 C CA . PRO B 1 138 ? -0.402 -4.594 -20.594 1 96.56 138 PRO B CA 1
ATOM 2365 C C . PRO B 1 138 ? -0.111 -3.986 -19.219 1 96.56 138 PRO B C 1
ATOM 2367 O O . PRO B 1 138 ? 1.047 -3.707 -18.891 1 96.56 138 PRO B O 1
ATOM 2370 N N . HIS B 1 139 ? -1.14 -3.764 -18.391 1 96 139 HIS B N 1
ATOM 2371 C CA . HIS B 1 139 ? -0.908 -3.154 -17.094 1 96 139 HIS B CA 1
ATOM 2372 C C . HIS B 1 139 ? -0.122 -4.09 -16.172 1 96 139 HIS B C 1
ATOM 2374 O O . HIS B 1 139 ? 0.615 -3.631 -15.297 1 96 139 HIS B O 1
ATOM 2380 N N . MET B 1 140 ? -0.263 -5.375 -16.375 1 97.75 140 MET B N 1
ATOM 2381 C CA . MET B 1 140 ? 0.49 -6.352 -15.586 1 97.75 140 MET B CA 1
ATOM 2382 C C . MET B 1 140 ? 1.953 -6.379 -16.016 1 97.75 140 MET B C 1
ATOM 2384 O O . MET B 1 140 ? 2.844 -6.574 -15.188 1 97.75 140 MET B O 1
ATOM 2388 N N . VAL B 1 141 ? 2.145 -6.199 -17.328 1 98.5 141 VAL B N 1
ATOM 2389 C CA . VAL B 1 141 ? 3.512 -6.086 -17.812 1 98.5 141 VAL B CA 1
ATOM 2390 C C . VAL B 1 141 ? 4.215 -4.918 -17.125 1 98.5 141 VAL B C 1
ATOM 2392 O O . VAL B 1 141 ? 5.332 -5.07 -16.625 1 98.5 141 VAL B O 1
ATOM 2395 N N . ARG B 1 142 ? 3.545 -3.787 -17.094 1 98.56 142 ARG B N 1
ATOM 2396 C CA . ARG B 1 142 ? 4.125 -2.604 -16.469 1 98.56 142 ARG B CA 1
ATOM 2397 C C . ARG B 1 142 ? 4.395 -2.842 -14.984 1 98.56 142 ARG B C 1
ATOM 2399 O O . ARG B 1 142 ? 5.426 -2.414 -14.461 1 98.56 142 ARG B O 1
ATOM 2406 N N . ARG B 1 143 ? 3.502 -3.531 -14.344 1 98.69 143 ARG B N 1
ATOM 2407 C CA . ARG B 1 143 ? 3.68 -3.832 -12.93 1 98.69 143 ARG B CA 1
ATOM 2408 C C . ARG B 1 143 ? 4.895 -4.727 -12.703 1 98.69 143 ARG B C 1
ATOM 2410 O O . ARG B 1 143 ? 5.707 -4.469 -11.812 1 98.69 143 ARG B O 1
ATOM 2417 N N . VAL B 1 144 ? 5.004 -5.816 -13.469 1 98.81 144 VAL B N 1
ATOM 2418 C CA . VAL B 1 144 ? 6.125 -6.738 -13.328 1 98.81 144 VAL B CA 1
ATOM 2419 C C . VAL B 1 144 ? 7.434 -6.012 -13.625 1 98.81 144 VAL B C 1
ATOM 2421 O O . VAL B 1 144 ? 8.422 -6.18 -12.914 1 98.81 144 VAL B O 1
ATOM 2424 N N . GLN B 1 145 ? 7.414 -5.195 -14.656 1 98.69 145 GLN B N 1
ATOM 2425 C CA . GLN B 1 145 ? 8.602 -4.406 -14.977 1 98.69 145 GLN B CA 1
ATOM 2426 C C . GLN B 1 145 ? 9 -3.514 -13.805 1 98.69 145 GLN B C 1
ATOM 2428 O O . GLN B 1 145 ? 10.18 -3.398 -13.484 1 98.69 145 GLN B O 1
ATOM 2433 N N . ALA B 1 146 ? 8.047 -2.879 -13.234 1 98.62 146 ALA B N 1
ATOM 2434 C CA . ALA B 1 146 ? 8.312 -2.027 -12.078 1 98.62 146 ALA B CA 1
ATOM 2435 C C . ALA B 1 146 ? 8.906 -2.832 -10.922 1 98.62 146 ALA B C 1
ATOM 2437 O O . ALA B 1 146 ? 9.797 -2.355 -10.219 1 98.62 146 ALA B O 1
ATOM 2438 N N . CYS B 1 147 ? 8.414 -4.016 -10.695 1 98.81 147 CYS B N 1
ATOM 2439 C CA . CYS B 1 147 ? 8.938 -4.883 -9.641 1 98.81 147 CYS B CA 1
ATOM 2440 C C . CYS B 1 147 ? 10.391 -5.25 -9.906 1 98.81 147 CYS B C 1
ATOM 2442 O O . CYS B 1 147 ? 11.211 -5.23 -8.992 1 98.81 147 CYS B O 1
ATOM 2444 N N . ILE B 1 148 ? 10.672 -5.586 -11.133 1 98.44 148 ILE B N 1
ATOM 2445 C CA . ILE B 1 148 ? 12.039 -5.973 -11.484 1 98.44 148 ILE B CA 1
ATOM 2446 C C . ILE B 1 148 ? 12.969 -4.777 -11.312 1 98.44 148 ILE B C 1
ATOM 2448 O O . ILE B 1 148 ? 14.094 -4.926 -10.82 1 98.44 148 ILE B O 1
ATOM 2452 N N . ASN B 1 149 ? 12.539 -3.598 -11.727 1 97.81 149 ASN B N 1
ATOM 2453 C CA . ASN B 1 149 ? 13.336 -2.395 -11.484 1 97.81 149 ASN B CA 1
ATOM 2454 C C . ASN B 1 149 ? 13.562 -2.168 -9.992 1 97.81 149 ASN B C 1
ATOM 2456 O O . ASN B 1 149 ? 14.664 -1.787 -9.586 1 97.81 149 ASN B O 1
ATOM 2460 N N . ALA B 1 150 ? 12.547 -2.363 -9.211 1 97.81 150 ALA B N 1
ATOM 2461 C CA . ALA B 1 150 ? 12.664 -2.215 -7.766 1 97.81 150 ALA B CA 1
ATOM 2462 C C . ALA B 1 150 ? 13.672 -3.203 -7.191 1 97.81 150 ALA B C 1
ATOM 2464 O O . ALA B 1 150 ? 14.43 -2.865 -6.281 1 97.81 150 ALA B O 1
ATOM 2465 N N . LEU B 1 151 ? 13.633 -4.418 -7.688 1 96.81 151 LEU B N 1
ATOM 2466 C CA . LEU B 1 151 ? 14.609 -5.414 -7.262 1 96.81 151 LEU B CA 1
ATOM 2467 C C . LEU B 1 151 ? 16.031 -4.922 -7.5 1 96.81 151 LEU B C 1
ATOM 2469 O O . LEU B 1 151 ? 16.891 -5.066 -6.633 1 96.81 151 LEU B O 1
ATOM 2473 N N . ALA B 1 152 ? 16.203 -4.324 -8.602 1 95.5 152 ALA B N 1
ATOM 2474 C CA . ALA B 1 152 ? 17.547 -3.896 -9.016 1 95.5 152 ALA B CA 1
ATOM 2475 C C . ALA B 1 152 ? 17.984 -2.664 -8.234 1 95.5 152 ALA B C 1
ATOM 2477 O O . ALA B 1 152 ? 19.188 -2.498 -7.953 1 95.5 152 ALA B O 1
ATOM 2478 N N . THR B 1 153 ? 17.109 -1.783 -7.793 1 94.56 153 THR B N 1
ATOM 2479 C CA . THR B 1 153 ? 17.484 -0.484 -7.246 1 94.56 153 THR B CA 1
ATOM 2480 C C . THR B 1 153 ? 17.328 -0.475 -5.727 1 94.56 153 THR B C 1
ATOM 2482 O O . THR B 1 153 ? 17.844 0.426 -5.055 1 94.56 153 THR B O 1
ATOM 2485 N N . GLY B 1 154 ? 16.609 -1.417 -5.215 1 93.81 154 GLY B N 1
ATOM 2486 C CA . GLY B 1 154 ? 16.391 -1.459 -3.777 1 93.81 154 GLY B CA 1
ATOM 2487 C C . GLY B 1 154 ? 15.211 -0.628 -3.326 1 93.81 154 GLY B C 1
ATOM 2488 O O . GLY B 1 154 ? 14.969 -0.487 -2.125 1 93.81 154 GLY B O 1
ATOM 2489 N N . GLY B 1 155 ? 14.406 -0.114 -4.223 1 95 155 GLY B N 1
ATOM 2490 C CA . GLY B 1 155 ? 13.258 0.715 -3.885 1 95 155 GLY B CA 1
ATOM 2491 C C . GLY B 1 155 ? 11.938 -0.035 -3.941 1 95 155 GLY B C 1
ATOM 2492 O O . GLY B 1 155 ? 11.922 -1.267 -3.902 1 95 155 GLY B O 1
ATOM 2493 N N . THR B 1 156 ? 10.852 0.641 -3.828 1 98.31 156 THR B N 1
ATOM 2494 C CA . THR B 1 156 ? 9.469 0.19 -3.994 1 98.31 156 THR B CA 1
ATOM 2495 C C . THR B 1 156 ? 8.727 1.076 -4.992 1 98.31 156 THR B C 1
ATOM 2497 O O . THR B 1 156 ? 8.805 2.305 -4.914 1 98.31 156 THR B O 1
ATOM 2500 N N . ALA B 1 157 ? 8.062 0.455 -5.902 1 98.31 157 ALA B N 1
ATOM 2501 C CA . ALA B 1 157 ? 7.289 1.212 -6.887 1 98.31 157 ALA B CA 1
ATOM 2502 C C . ALA B 1 157 ? 5.859 1.448 -6.402 1 98.31 157 ALA B C 1
ATOM 2504 O O . ALA B 1 157 ? 5.168 0.506 -6.012 1 98.31 157 ALA B O 1
ATOM 2505 N N . TYR B 1 158 ? 5.461 2.67 -6.332 1 98.69 158 TYR B N 1
ATOM 2506 C CA . TYR B 1 158 ? 4.055 3.041 -6.199 1 98.69 158 TYR B CA 1
ATOM 2507 C C . TYR B 1 158 ? 3.434 3.33 -7.559 1 98.69 158 TYR B C 1
ATOM 2509 O O . TYR B 1 158 ? 3.904 4.203 -8.289 1 98.69 158 TYR B O 1
ATOM 2517 N N . LEU B 1 159 ? 2.252 2.666 -7.883 1 98.5 159 LEU B N 1
ATOM 2518 C CA . LEU B 1 159 ? 1.787 2.703 -9.266 1 98.5 159 LEU B CA 1
ATOM 2519 C C . LEU B 1 159 ? 0.287 2.973 -9.328 1 98.5 159 LEU B C 1
ATOM 2521 O O . LEU B 1 159 ? -0.467 2.51 -8.469 1 98.5 159 LEU B O 1
ATOM 2525 N N . HIS B 1 160 ? -0.114 3.756 -10.32 1 97.31 160 HIS B N 1
ATOM 2526 C CA . HIS B 1 160 ? -1.481 3.9 -10.805 1 97.31 160 HIS B CA 1
ATOM 2527 C C . HIS B 1 160 ? -1.729 3.02 -12.023 1 97.31 160 HIS B C 1
ATOM 2529 O O . HIS B 1 160 ? -1.409 3.406 -13.148 1 97.31 160 HIS B O 1
ATOM 2535 N N . HIS B 1 161 ? -2.256 1.862 -11.75 1 96.56 161 HIS B N 1
ATOM 2536 C CA . HIS B 1 161 ? -2.561 0.931 -12.828 1 96.56 161 HIS B CA 1
ATOM 2537 C C . HIS B 1 161 ? -1.336 0.679 -13.703 1 96.56 161 HIS B C 1
ATOM 2539 O O . HIS B 1 161 ? -1.405 0.808 -14.93 1 96.56 161 HIS B O 1
ATOM 2545 N N . GLY B 1 162 ? -0.27 0.392 -13.047 1 97.5 162 GLY B N 1
ATOM 2546 C CA . GLY B 1 162 ? 0.972 -0.003 -13.695 1 97.5 162 GLY B CA 1
ATOM 2547 C C . GLY B 1 162 ? 1.88 1.171 -14.008 1 97.5 162 GLY B C 1
ATOM 2548 O O . GLY B 1 162 ? 3.01 0.983 -14.469 1 97.5 162 GLY B O 1
ATOM 2549 N N . ARG B 1 163 ? 1.458 2.406 -13.75 1 97.06 163 ARG B N 1
ATOM 2550 C CA . ARG B 1 163 ? 2.254 3.584 -14.086 1 97.06 163 ARG B CA 1
ATOM 2551 C C . ARG B 1 163 ? 2.479 4.453 -12.852 1 97.06 163 ARG B C 1
ATOM 2553 O O . ARG B 1 163 ? 1.617 4.535 -11.977 1 97.06 163 ARG B O 1
ATOM 2560 N N . PRO B 1 164 ? 3.709 5.043 -12.789 1 95.88 164 PRO B N 1
ATOM 2561 C CA . PRO B 1 164 ? 3.877 6.012 -11.703 1 95.88 164 PRO B CA 1
ATOM 2562 C C . PRO B 1 164 ? 2.906 7.188 -11.812 1 95.88 164 PRO B C 1
ATOM 2564 O O . PRO B 1 164 ? 2.342 7.434 -12.875 1 95.88 164 PRO B O 1
ATOM 2567 N N . PRO B 1 165 ? 2.629 7.809 -10.719 1 92.44 165 PRO B N 1
ATOM 2568 C CA . PRO B 1 165 ? 1.781 9 -10.805 1 92.44 165 PRO B CA 1
ATOM 2569 C C . PRO B 1 165 ? 2.336 10.047 -11.766 1 92.44 165 PRO B C 1
ATOM 2571 O O . PRO B 1 165 ? 3.555 10.188 -11.891 1 92.44 165 PRO B O 1
ATOM 2574 N N . THR B 1 166 ? 1.548 10.406 -12.984 1 70.88 166 THR B N 1
ATOM 2575 C CA . THR B 1 166 ? 1.953 11.312 -14.055 1 70.88 166 THR B CA 1
ATOM 2576 C C . THR B 1 166 ? 2.609 12.562 -13.477 1 70.88 166 THR B C 1
ATOM 2578 O O . THR B 1 166 ? 3.557 13.094 -14.055 1 70.88 166 THR B O 1
ATOM 2581 N N . ASP B 1 167 ? 2.088 13.359 -12.539 1 55.56 167 ASP B N 1
ATOM 2582 C CA . ASP B 1 167 ? 2.549 14.695 -12.164 1 55.56 167 ASP B CA 1
ATOM 2583 C C . ASP B 1 167 ? 3.74 14.617 -11.211 1 55.56 167 ASP B C 1
ATOM 2585 O O . ASP B 1 167 ? 4.031 15.578 -10.492 1 55.56 167 ASP B O 1
ATOM 2589 N N . LEU B 1 168 ? 4.285 13.469 -11.133 1 45.97 168 LEU B N 1
ATOM 2590 C CA . LEU B 1 168 ? 5.582 13.578 -10.469 1 45.97 168 LEU B CA 1
ATOM 2591 C C . LEU B 1 168 ? 6.539 14.445 -11.273 1 45.97 168 LEU B C 1
ATOM 2593 O O . LEU B 1 168 ? 7.051 14.016 -12.312 1 45.97 168 LEU B O 1
ATOM 2597 N N . HIS B 1 169 ? 6.195 15.625 -11.617 1 35.91 169 HIS B N 1
ATOM 2598 C CA . HIS B 1 169 ? 7.125 16.562 -12.227 1 35.91 169 HIS B CA 1
ATOM 2599 C C . HIS B 1 169 ? 8.43 16.641 -11.438 1 35.91 169 HIS B C 1
ATOM 2601 O O . HIS B 1 169 ? 8.43 16.5 -10.219 1 35.91 169 HIS B O 1
#

Organism: NCBI:txid175570

pLDDT: mean 92.63, std 12.28, range [28.22, 98.94]